Protein AF-A0AA47NN89-F1 (afdb_monomer_lite)

Secondary structure (DSSP, 8-state):
-------PPPPHHHHHT-SS-EEE----HHHHHHH--TTEEE---HHHHHHH-S------TTS-SHHHHHHHHHHSTGGG-S--PPPGGGT-TT----PPPS----S-S-------PPP-S--------S--S-------SSS----------S-GGG-EEEEEEEE--SSSPPEEEEEEEEEGGG--SEEEEEEEE-TTS-EEEEEEEEEEE------

InterPro domains:
  IPR000008 C2 domain [PF00168] (141-191)
  IPR000008 C2 domain [PS50004] (44-198)
  IPR000008 C2 domain [SM00239] (65-196)
  IPR001192 Phosphoinositide phospholipase C family [PTHR10336] (57-213)
  IPR001711 Phospholipase C, phosphatidylinositol-specific, Y domain [PF00387] (57-89)
  IPR001711 Phospholipase C, phosphatidylinositol-specific, Y domain [PS50008] (14-41)
  IPR001711 Phospholipase C, phosphatidylinositol-specific, Y domain [PS50008] (42-91)
  IPR001711 Phospholipase C, phosphatidylinositol-specific, Y domain [SM00149] (14-91)
  IPR017946 PLC-like phosphodiesterase, TIM beta/alpha-barrel domain superfamily [G3DSA:3.20.20.190] (1-106)
  IPR017946 PLC-like phosphodiesterase, TIM beta/alpha-barrel domain superfamily [SSF51695] (4-101)
  IPR035892 C2 domain superfamily [G3DSA:2.60.40.150] (115-219)
  IPR035892 C2 domain superfamily [SSF49562] (140-216)

pLDDT: mean 70.59, std 22.18, range [23.47, 92.56]

Sequence (219 aa):
MFQQKSKIKLAKELSDMVVYCKSVHFGGFEHAKDTQAFYEMSSLKESKAFNLAETAVALNFQTPCKEMDLNQGRFLPNGACGYALKPEFQRDLASQMNPPAPSARGPGSEEDAPHHAQQLPKVNKEKHNLYSGPLVRMEASTPMWNESFQFVVHVPELTMLRFLVEDYDTTSQNDLIGQYCLPLTSMQNGYRHVPLLTKRGDVISSAGLFVHLMLLDAQ

Radius of gyration: 21.98 Å; chains: 1; bounding box: 60×61×53 Å

Foldseek 3Di:
DPDDDDDDDDDPVRVVPQDQEAEDDDPDDVCCVPPNDRSYDYDDDPVRCCVVPLDDDDDDLVDLDPSNQQQQQAQPPPPSPSDDDAPPLVVDPPRPDDDDDPPDDDPDDDDPDPPDDDDDDDDDDDDDDRPDPPADEDEDDDDDPPDDDDDDGDCQRPHKYKYWYWQDDPPDDTHTPFMHMHRSVPDDAAWDWAFTADSSRHTDPPDTDTDGDDDDDDD

Organism: Merluccius polli (NCBI:txid89951)

Structure (mmCIF, N/CA/C/O backbone):
data_AF-A0AA47NN89-F1
#
_entry.id   AF-A0AA47NN89-F1
#
loop_
_atom_site.group_PDB
_atom_site.id
_atom_site.type_symbol
_atom_site.label_atom_id
_atom_site.label_alt_id
_atom_site.label_comp_id
_atom_site.label_asym_id
_atom_site.label_entity_id
_atom_site.label_seq_id
_atom_site.pdbx_PDB_ins_code
_atom_site.Cartn_x
_atom_site.Cartn_y
_atom_site.Cartn_z
_atom_site.occupancy
_atom_site.B_iso_or_equiv
_atom_site.auth_seq_id
_atom_site.auth_comp_id
_atom_site.auth_asym_id
_atom_site.auth_atom_id
_atom_site.pdbx_PDB_model_num
ATOM 1 N N . MET A 1 1 ? -6.559 40.111 16.798 1.00 37.25 1 MET A N 1
ATOM 2 C CA . MET A 1 1 ? -7.703 39.429 17.444 1.00 37.25 1 MET A CA 1
ATOM 3 C C . MET A 1 1 ? -7.800 38.019 16.887 1.00 37.25 1 MET A C 1
ATOM 5 O O . MET A 1 1 ? -8.139 37.866 15.722 1.00 37.25 1 MET A O 1
ATOM 9 N N . PHE A 1 2 ? -7.459 36.998 17.674 1.00 43.69 2 PHE A N 1
ATOM 10 C CA . PHE A 1 2 ? -7.738 35.610 17.299 1.00 43.69 2 PHE A CA 1
ATOM 11 C C . PHE A 1 2 ? -9.219 35.343 17.570 1.00 43.69 2 PHE A C 1
ATOM 13 O O . PHE A 1 2 ? -9.648 35.389 18.720 1.00 43.69 2 PHE A O 1
ATOM 20 N N . GLN A 1 3 ? -10.013 35.128 16.520 1.00 45.72 3 GLN A N 1
ATOM 21 C CA . GLN A 1 3 ? -11.405 34.723 16.693 1.00 45.72 3 GLN A CA 1
ATOM 22 C C . GLN A 1 3 ? -11.444 33.307 17.274 1.00 45.72 3 GLN A C 1
ATOM 24 O O . GLN A 1 3 ? -10.898 32.362 16.702 1.00 45.72 3 GLN A O 1
ATOM 29 N N . GLN A 1 4 ? -12.077 33.169 18.433 1.00 50.50 4 GLN A N 1
ATOM 30 C CA . GLN A 1 4 ? -12.307 31.887 19.081 1.00 50.50 4 GLN A CA 1
ATOM 31 C C . GLN A 1 4 ? -13.357 31.127 18.254 1.00 50.50 4 GLN A C 1
ATOM 33 O O . GLN A 1 4 ? -14.503 31.563 18.161 1.00 50.50 4 GLN A O 1
ATOM 38 N N . LYS A 1 5 ? -12.970 30.020 17.601 1.00 54.78 5 LYS A N 1
ATOM 39 C CA . LYS A 1 5 ? -13.917 29.174 16.853 1.00 54.78 5 LYS A CA 1
ATOM 40 C C . LYS A 1 5 ? -15.001 28.670 17.809 1.00 54.78 5 LYS A C 1
ATOM 42 O O . LYS A 1 5 ? -14.691 28.018 18.806 1.00 54.78 5 LYS A O 1
ATOM 47 N N . SER A 1 6 ? -16.262 28.961 17.507 1.00 62.41 6 SER A N 1
ATOM 48 C CA . SER A 1 6 ? -17.403 28.442 18.258 1.00 62.41 6 SER A CA 1
ATOM 49 C C . SER A 1 6 ? -17.475 26.916 18.122 1.00 62.41 6 SER A C 1
ATOM 51 O O . SER A 1 6 ? -17.266 26.356 17.045 1.00 62.41 6 SER A O 1
ATOM 53 N N . LYS A 1 7 ? -17.754 26.218 19.231 1.00 61.44 7 LYS A N 1
ATOM 54 C CA . LYS A 1 7 ? -18.043 24.778 19.194 1.00 61.44 7 LYS A CA 1
ATOM 55 C C . LYS A 1 7 ? -19.374 24.578 18.474 1.00 61.44 7 LYS A C 1
ATOM 57 O O . LYS A 1 7 ? -20.422 24.940 19.006 1.00 61.44 7 LYS A O 1
ATOM 62 N N . ILE A 1 8 ? -19.323 24.005 17.276 1.00 77.00 8 ILE A N 1
ATOM 63 C CA . ILE A 1 8 ? -20.511 23.560 16.547 1.00 77.00 8 ILE A CA 1
ATOM 64 C C . ILE A 1 8 ? -21.168 22.457 17.385 1.00 77.00 8 ILE A C 1
ATOM 66 O O . ILE A 1 8 ? -20.515 21.477 17.746 1.00 77.00 8 ILE A O 1
ATOM 70 N N . LYS A 1 9 ? -22.441 22.635 17.746 1.00 80.31 9 LYS A N 1
ATOM 71 C CA . LYS A 1 9 ? -23.237 21.589 18.399 1.00 80.31 9 LYS A CA 1
ATOM 72 C C . LYS A 1 9 ? -23.775 20.656 17.315 1.00 80.31 9 LYS A C 1
ATOM 74 O O . LYS A 1 9 ? -24.315 21.134 16.322 1.00 80.31 9 LYS A O 1
ATOM 79 N N . LEU A 1 10 ? -23.590 19.349 17.491 1.00 82.50 10 LEU A N 1
ATOM 80 C CA . LEU A 1 10 ? -24.040 18.342 16.531 1.00 82.50 10 LEU A CA 1
ATOM 81 C C . LEU A 1 10 ? -25.567 18.197 16.599 1.00 82.50 10 LEU A C 1
ATOM 83 O O . LEU A 1 10 ? -26.124 18.085 17.691 1.00 82.50 10 LEU A O 1
ATOM 87 N N . ALA A 1 11 ? -26.226 18.201 15.440 1.00 87.81 11 ALA A N 1
ATOM 88 C CA . ALA A 1 11 ? -27.654 17.914 15.335 1.00 87.81 11 ALA A CA 1
ATOM 89 C C . ALA A 1 11 ? -27.935 16.451 15.717 1.00 87.81 11 ALA A C 1
ATOM 91 O O . ALA A 1 11 ? -27.115 15.568 15.447 1.00 87.81 11 ALA A O 1
ATOM 92 N N . LYS A 1 12 ? -29.082 16.187 16.349 1.00 86.75 12 LYS A N 1
ATOM 93 C CA . LYS A 1 12 ? -29.421 14.849 16.856 1.00 86.75 12 LYS A CA 1
ATOM 94 C C . LYS A 1 12 ? -29.510 13.832 15.716 1.00 86.75 12 LYS A C 1
ATOM 96 O O . LYS A 1 12 ? -28.964 12.743 15.832 1.00 86.75 12 LYS A O 1
ATOM 101 N N . GLU A 1 13 ? -30.057 14.248 14.584 1.00 88.69 13 GLU A N 1
ATOM 102 C CA . GLU A 1 13 ? -30.201 13.455 13.365 1.00 88.69 13 GLU A CA 1
ATOM 103 C C . GLU A 1 13 ? -28.842 12.999 12.817 1.00 88.69 13 GLU A C 1
ATOM 105 O O . GLU A 1 13 ? -28.687 11.854 12.408 1.00 88.69 13 GLU A O 1
ATOM 110 N N . LEU A 1 14 ? -27.823 13.867 12.860 1.00 88.38 14 LEU A N 1
ATOM 111 C CA . LEU A 1 14 ? -26.460 13.507 12.449 1.00 88.38 14 LEU A CA 1
ATOM 112 C C . LEU A 1 14 ? -25.779 12.586 13.464 1.00 88.38 14 LEU A C 1
ATOM 114 O O . LEU A 1 14 ? -24.990 11.727 13.081 1.00 88.38 14 LEU A O 1
ATOM 118 N N . SER A 1 15 ? -26.075 12.761 14.754 1.00 89.12 15 SER A N 1
ATOM 119 C CA . SER A 1 15 ? -25.563 11.880 15.804 1.00 89.12 15 SER A CA 1
ATOM 120 C C . SER A 1 15 ? -26.132 10.468 15.690 1.00 89.12 15 SER A C 1
ATOM 122 O O . SER A 1 15 ? -25.409 9.514 15.958 1.00 89.12 15 SER A O 1
ATOM 124 N N . ASP A 1 16 ? -27.399 10.337 15.301 1.00 90.44 16 ASP A N 1
ATOM 125 C CA . ASP A 1 16 ? -28.092 9.048 15.218 1.00 90.44 16 ASP A CA 1
ATOM 126 C C . ASP A 1 16 ? -27.617 8.194 14.031 1.00 90.44 16 ASP A C 1
ATOM 128 O O . ASP A 1 16 ? -27.768 6.976 14.048 1.00 90.44 16 ASP A O 1
ATOM 132 N N . MET A 1 17 ? -26.961 8.806 13.038 1.00 89.88 17 MET A N 1
ATOM 133 C CA . MET A 1 17 ? -26.327 8.100 11.917 1.00 89.88 17 MET A CA 1
ATOM 134 C C . MET A 1 17 ? -25.005 7.407 12.286 1.00 89.88 17 MET A C 1
ATOM 136 O O . MET A 1 17 ? -24.518 6.562 11.531 1.00 89.88 17 MET A O 1
ATOM 140 N N . VAL A 1 18 ? -24.378 7.768 13.410 1.00 89.31 18 VAL A N 1
ATOM 141 C CA . VAL A 1 18 ? -23.064 7.238 13.798 1.00 89.31 18 VAL A CA 1
ATOM 142 C C . VAL A 1 18 ? -23.236 5.978 14.642 1.00 89.31 18 VAL A C 1
ATOM 144 O O . VAL A 1 18 ? -23.617 6.054 15.805 1.00 89.31 18 VAL A O 1
ATOM 147 N N . VAL A 1 19 ? -22.897 4.822 14.064 1.00 88.56 19 VAL A N 1
ATOM 148 C CA . VAL A 1 19 ? -23.021 3.514 14.736 1.00 88.56 19 VAL A CA 1
ATOM 149 C C . VAL A 1 19 ? -21.662 2.980 15.203 1.00 88.56 19 VAL A C 1
ATOM 151 O O . VAL A 1 19 ? -21.454 2.807 16.398 1.00 88.56 19 VAL A O 1
ATOM 154 N N . TYR A 1 20 ? -20.716 2.760 14.282 1.00 88.50 20 TYR A N 1
ATOM 155 C CA . TYR A 1 20 ? -19.439 2.079 14.574 1.00 88.50 20 TYR A CA 1
ATOM 156 C C . TYR A 1 20 ? -18.215 2.998 14.684 1.00 88.50 20 TYR A C 1
ATOM 158 O O . TYR A 1 20 ? -17.139 2.541 15.055 1.00 88.50 20 TYR A O 1
ATOM 166 N N . CYS A 1 21 ? -18.364 4.280 14.346 1.00 89.62 21 CYS A N 1
ATOM 167 C CA . CYS A 1 21 ? -17.256 5.235 14.257 1.00 89.62 21 CYS A CA 1
ATOM 168 C C . CYS A 1 21 ? -17.498 6.444 15.168 1.00 89.62 21 CYS A C 1
ATOM 170 O O . CYS A 1 21 ? -17.389 7.596 14.740 1.00 89.62 21 CYS A O 1
ATOM 172 N N . LYS A 1 22 ? -17.884 6.203 16.426 1.00 91.69 22 LYS A N 1
ATOM 173 C CA . LYS A 1 22 ? -18.117 7.278 17.393 1.00 91.69 22 LYS A CA 1
ATOM 174 C C . LYS A 1 22 ? -16.785 7.936 17.746 1.00 91.69 22 LYS A C 1
ATOM 176 O O . LYS A 1 22 ? -15.923 7.328 18.372 1.00 91.69 22 LYS A O 1
ATOM 181 N N . SER A 1 23 ? -16.616 9.195 17.351 1.00 90.50 23 SER A N 1
ATOM 182 C CA . SER A 1 23 ? -15.394 9.946 17.642 1.00 90.50 23 SER A CA 1
ATOM 183 C C . SER A 1 23 ? -15.276 10.241 19.140 1.00 90.50 23 SER A C 1
ATOM 185 O O . SER A 1 23 ? -16.148 10.897 19.713 1.00 90.50 23 SER A O 1
ATOM 187 N N . VAL A 1 24 ? -14.167 9.832 19.756 1.00 91.75 24 VAL A N 1
ATOM 188 C CA . VAL A 1 24 ? -13.836 10.101 21.166 1.00 91.75 24 VAL A CA 1
ATOM 189 C C . VAL A 1 24 ? -12.434 10.694 21.308 1.00 91.75 24 VAL A C 1
ATOM 191 O O . VAL A 1 24 ? -11.614 10.652 20.389 1.00 91.75 24 VAL A O 1
ATOM 194 N N . HIS A 1 25 ? -12.154 11.296 22.464 1.00 90.25 25 HIS A N 1
ATOM 195 C CA . HIS A 1 25 ? -10.808 11.758 22.788 1.00 90.25 25 HIS A CA 1
ATOM 196 C C . HIS A 1 25 ? -9.942 10.595 23.276 1.00 90.25 25 HIS A C 1
ATOM 198 O O . HIS A 1 25 ? -10.343 9.847 24.160 1.00 90.25 25 HIS A O 1
ATOM 204 N N . PHE A 1 26 ? -8.716 10.504 22.758 1.00 90.31 26 PHE A N 1
ATOM 205 C CA . PHE A 1 26 ? -7.753 9.509 23.221 1.00 90.31 26 PHE A CA 1
ATOM 206 C C . PHE A 1 26 ? -7.217 9.853 24.617 1.00 90.31 26 PHE A C 1
ATOM 208 O O . PHE A 1 26 ? -6.391 10.766 24.750 1.00 90.31 26 PHE A O 1
ATOM 215 N N . GLY A 1 27 ? -7.670 9.105 25.628 1.00 84.56 27 GLY A N 1
ATOM 216 C CA . GLY A 1 27 ? -7.241 9.225 27.027 1.00 84.56 27 GLY A CA 1
ATOM 217 C C . GLY A 1 27 ? -5.945 8.481 27.379 1.00 84.56 27 GLY A C 1
ATOM 218 O O . GLY A 1 27 ? -5.407 8.701 28.457 1.00 84.56 27 GLY A O 1
ATOM 219 N N . GLY A 1 28 ? -5.423 7.641 26.478 1.00 87.44 28 GLY A N 1
ATOM 220 C CA . GLY A 1 28 ? -4.246 6.793 26.709 1.00 87.44 28 GLY A CA 1
ATOM 221 C C . GLY A 1 28 ? -4.552 5.314 26.473 1.00 87.44 28 GLY A C 1
ATOM 222 O O . GLY A 1 28 ? -5.718 4.934 26.401 1.00 87.44 28 GLY A O 1
ATOM 223 N N . PHE A 1 29 ? -3.513 4.484 26.339 1.00 87.00 29 PHE A N 1
ATOM 224 C CA . PHE A 1 29 ? -3.681 3.055 26.045 1.00 87.00 29 PHE A CA 1
ATOM 225 C C . PHE A 1 29 ? -4.353 2.287 27.189 1.00 87.00 29 PHE A C 1
ATOM 227 O O . PHE A 1 29 ? -5.271 1.526 26.916 1.00 87.00 29 PHE A O 1
ATOM 234 N N . GLU A 1 30 ? -3.984 2.547 28.448 1.00 86.88 30 GLU A N 1
ATOM 235 C CA . GLU A 1 30 ? -4.631 1.921 29.616 1.00 86.88 30 GLU A CA 1
ATOM 236 C C . GLU A 1 30 ? -6.123 2.276 29.692 1.00 86.88 30 GLU A C 1
ATOM 238 O O . GLU A 1 30 ? -6.982 1.403 29.756 1.00 86.88 30 GLU A O 1
ATOM 243 N N . HIS A 1 31 ? -6.455 3.567 29.559 1.00 88.38 31 HIS A N 1
ATOM 244 C CA . HIS A 1 31 ? -7.852 4.009 29.533 1.00 88.38 31 HIS A CA 1
ATOM 245 C C . HIS A 1 31 ? -8.632 3.389 28.366 1.00 88.38 31 HIS A C 1
ATOM 247 O O . HIS A 1 31 ? -9.777 2.971 28.535 1.00 88.38 31 HIS A O 1
ATOM 253 N N . ALA A 1 32 ? -8.014 3.321 27.184 1.00 88.00 32 ALA A N 1
ATOM 254 C CA . ALA A 1 32 ? -8.637 2.726 26.012 1.00 88.00 32 ALA A CA 1
ATOM 255 C C . ALA A 1 32 ? -8.879 1.222 26.196 1.00 88.00 32 ALA A C 1
ATOM 257 O O . ALA A 1 32 ? -9.944 0.732 25.839 1.00 88.00 32 ALA A O 1
ATOM 258 N N . LYS A 1 33 ? -7.927 0.504 26.794 1.00 85.81 33 LYS A N 1
ATOM 259 C CA . LYS A 1 33 ? -8.029 -0.933 27.052 1.00 85.81 33 LYS A CA 1
ATOM 260 C C . LYS A 1 33 ? -9.192 -1.274 27.984 1.00 85.81 33 LYS A C 1
ATOM 262 O O . LYS A 1 33 ? -9.911 -2.231 27.716 1.00 85.81 33 LYS A O 1
ATOM 267 N N . ASP A 1 34 ? -9.382 -0.483 29.037 1.00 87.06 34 ASP A N 1
ATOM 268 C CA . ASP A 1 34 ? -10.374 -0.790 30.070 1.00 87.06 34 ASP A CA 1
ATOM 269 C C . ASP A 1 34 ? -11.765 -0.219 29.764 1.00 87.06 34 ASP A C 1
ATOM 271 O O . ASP A 1 34 ? -12.774 -0.777 30.191 1.00 87.06 34 ASP A O 1
ATOM 275 N N . THR A 1 35 ? -11.834 0.924 29.071 1.00 88.75 35 THR A N 1
ATOM 276 C CA . THR A 1 35 ? -13.070 1.726 28.980 1.00 88.75 35 THR A CA 1
ATOM 277 C C . THR A 1 35 ? -13.570 1.950 27.553 1.00 88.75 35 THR A C 1
ATOM 279 O O . THR A 1 35 ? -14.770 2.156 27.366 1.00 88.75 35 THR A O 1
ATOM 282 N N . GLN A 1 36 ? -12.697 1.947 26.540 1.00 89.81 36 GLN A N 1
ATOM 283 C CA . GLN A 1 36 ? -13.099 2.319 25.181 1.00 89.81 36 GLN A CA 1
ATOM 284 C C . GLN A 1 36 ? -13.834 1.165 24.496 1.00 89.81 36 GLN A C 1
ATOM 286 O O . GLN A 1 36 ? -13.325 0.051 24.376 1.00 89.81 36 GLN A O 1
ATOM 291 N N . ALA A 1 37 ? -15.042 1.443 24.008 1.00 91.88 37 ALA A N 1
ATOM 292 C CA . ALA A 1 37 ? -15.821 0.450 23.283 1.00 91.88 37 ALA A CA 1
ATOM 293 C C . ALA A 1 37 ? -15.286 0.248 21.854 1.00 91.88 37 ALA A C 1
ATOM 295 O O . ALA A 1 37 ? -14.715 1.153 21.248 1.00 91.88 37 ALA A O 1
ATOM 296 N N . PHE A 1 38 ? -15.543 -0.923 21.265 1.00 89.56 38 PHE A N 1
ATOM 297 C CA . PHE A 1 38 ? -15.077 -1.265 19.912 1.00 89.56 38 PHE A CA 1
ATOM 298 C C . PHE A 1 38 ? -15.611 -0.333 18.805 1.00 89.56 38 PHE A C 1
ATOM 300 O O . PHE A 1 38 ? -15.017 -0.259 17.734 1.00 89.56 38 PHE A O 1
ATOM 307 N N . TYR A 1 39 ? -16.730 0.361 19.046 1.00 91.44 39 TYR A N 1
ATOM 308 C CA . TYR A 1 39 ? -17.337 1.330 18.124 1.00 91.44 39 TYR A CA 1
ATOM 309 C C . TYR A 1 39 ? -16.847 2.773 18.346 1.00 91.44 39 TYR A C 1
ATOM 311 O O . TYR A 1 39 ? -17.369 3.716 17.743 1.00 91.44 39 TYR A O 1
ATOM 319 N N . GLU A 1 40 ? -15.887 2.979 19.249 1.00 92.19 40 GLU A N 1
ATOM 320 C CA . GLU A 1 40 ? -15.298 4.283 19.534 1.00 92.19 40 GLU A CA 1
ATOM 321 C C . GLU A 1 40 ? -13.924 4.412 18.871 1.00 92.19 40 GLU A C 1
ATOM 323 O O . GLU A 1 40 ? -13.053 3.553 19.011 1.00 92.19 40 GLU A O 1
ATOM 328 N N . MET A 1 41 ? -13.713 5.516 18.153 1.00 89.81 41 MET A N 1
ATOM 329 C CA . MET A 1 41 ? -12.484 5.796 17.413 1.00 89.81 41 MET A CA 1
ATOM 330 C C . MET A 1 41 ? -11.868 7.119 17.859 1.00 89.81 41 MET A C 1
ATOM 332 O O . MET A 1 41 ? -12.558 8.121 18.042 1.00 89.81 41 MET A O 1
ATOM 336 N N . SER A 1 42 ? -10.542 7.135 17.980 1.00 89.88 42 SER A N 1
ATOM 337 C CA . SER A 1 42 ? -9.774 8.334 18.315 1.00 89.88 42 SER A CA 1
ATOM 338 C C . SER A 1 42 ? -8.978 8.828 17.113 1.00 89.88 42 SER A C 1
ATOM 340 O O . SER A 1 42 ? -8.236 8.068 16.498 1.00 89.88 42 SER A O 1
ATOM 342 N N . SER A 1 43 ? -9.077 10.124 16.817 1.00 87.31 43 SER A N 1
ATOM 343 C CA . SER A 1 43 ? -8.213 10.782 15.830 1.00 87.31 43 SER A CA 1
ATOM 344 C C . SER A 1 43 ? -6.984 11.380 16.512 1.00 87.31 43 SER A C 1
ATOM 346 O O . SER A 1 43 ? -7.102 12.140 17.477 1.00 87.31 43 SER A O 1
ATOM 348 N N . LEU A 1 44 ? -5.794 11.062 16.004 1.00 83.81 44 LEU A N 1
ATOM 349 C CA . LEU A 1 44 ? -4.518 11.561 16.513 1.00 83.81 44 LEU A CA 1
ATOM 350 C C . LEU A 1 44 ? -3.848 12.438 15.455 1.00 83.81 44 LEU A C 1
ATOM 352 O O . LEU A 1 44 ? -3.834 12.101 14.276 1.00 83.81 44 LEU A O 1
ATOM 356 N N . LYS A 1 45 ? -3.271 13.566 15.883 1.00 82.06 45 LYS A N 1
ATOM 357 C CA . LYS A 1 45 ? -2.377 14.349 15.018 1.00 82.06 45 LYS A CA 1
ATOM 358 C C . LYS A 1 45 ? -1.133 13.528 14.717 1.00 82.06 45 LYS A C 1
ATOM 360 O O . LYS A 1 45 ? -0.663 12.834 15.611 1.00 82.06 45 LYS A O 1
ATOM 365 N N . GLU A 1 46 ? -0.560 13.703 13.534 1.00 74.00 46 GLU A N 1
ATOM 366 C CA . GLU A 1 46 ? 0.638 12.989 13.087 1.00 74.00 46 GLU A CA 1
ATOM 367 C C . GLU A 1 46 ? 1.773 13.020 14.115 1.00 74.00 46 GLU A C 1
ATOM 369 O O . GLU A 1 46 ? 2.265 11.971 14.496 1.00 74.00 46 GLU A O 1
ATOM 374 N N . SER A 1 47 ? 2.104 14.186 14.680 1.00 73.81 47 SER A N 1
ATOM 375 C CA . SER A 1 47 ? 3.148 14.285 15.710 1.00 73.81 47 SER A CA 1
ATOM 376 C C . SER A 1 47 ? 2.849 13.449 16.956 1.00 73.81 47 SER A C 1
ATOM 378 O O . SER A 1 47 ? 3.743 12.835 17.530 1.00 73.81 47 SER A O 1
ATOM 380 N N . LYS A 1 48 ? 1.587 13.401 17.393 1.00 77.06 48 LYS A N 1
ATOM 381 C CA . LYS A 1 48 ? 1.169 12.578 18.534 1.00 77.06 48 LYS A CA 1
ATOM 382 C C . LYS A 1 48 ? 1.128 11.102 18.149 1.00 77.06 48 LYS A C 1
ATOM 384 O O . LYS A 1 48 ? 1.535 10.273 18.949 1.00 77.06 48 LYS A O 1
ATOM 389 N N . ALA A 1 49 ? 0.649 10.791 16.950 1.00 74.44 49 ALA A N 1
ATOM 390 C CA . ALA A 1 49 ? 0.608 9.442 16.425 1.00 74.44 49 ALA A CA 1
ATOM 391 C C . ALA A 1 49 ? 2.028 8.887 16.316 1.00 74.44 49 ALA A C 1
ATOM 393 O O . ALA A 1 49 ? 2.286 7.912 16.985 1.00 74.44 49 ALA A O 1
ATOM 394 N N . PHE A 1 50 ? 2.968 9.577 15.671 1.00 68.50 50 PHE A N 1
ATOM 395 C CA . PHE A 1 50 ? 4.375 9.179 15.549 1.00 68.50 50 PHE A CA 1
ATOM 396 C C . PHE A 1 50 ? 5.045 8.841 16.890 1.00 68.50 50 PHE A C 1
ATOM 398 O O . PHE A 1 50 ? 5.804 7.885 16.985 1.00 68.50 50 PHE A O 1
ATOM 405 N N . ASN A 1 51 ? 4.727 9.597 17.946 1.00 68.69 51 ASN A N 1
ATOM 406 C CA . ASN A 1 51 ? 5.236 9.333 19.296 1.00 68.69 51 ASN A CA 1
ATOM 407 C C . ASN A 1 51 ? 4.578 8.120 19.984 1.00 68.69 51 ASN A C 1
ATOM 409 O O . ASN A 1 51 ? 5.164 7.556 20.901 1.00 68.69 51 ASN A O 1
ATOM 413 N N . LEU A 1 52 ? 3.351 7.757 19.603 1.00 67.25 52 LEU A N 1
ATOM 414 C CA . LEU A 1 52 ? 2.562 6.680 20.223 1.00 67.25 52 LEU A CA 1
ATOM 415 C C . LEU A 1 52 ? 2.561 5.381 19.411 1.00 67.25 52 LEU A C 1
ATOM 417 O O . LEU A 1 52 ? 2.379 4.300 19.957 1.00 67.25 52 LEU A O 1
ATOM 421 N N . ALA A 1 53 ? 2.683 5.511 18.101 1.00 59.03 53 ALA A N 1
ATOM 422 C CA . ALA A 1 53 ? 2.597 4.483 17.094 1.00 59.03 53 ALA A CA 1
ATOM 423 C C . ALA A 1 53 ? 3.344 5.004 15.865 1.00 59.03 53 ALA A C 1
ATOM 425 O O . ALA A 1 53 ? 2.936 5.966 15.219 1.00 59.03 53 ALA A O 1
ATOM 426 N N . GLU A 1 54 ? 4.402 4.320 15.466 1.00 54.97 54 GLU A N 1
ATOM 427 C CA . GLU A 1 54 ? 5.183 4.652 14.270 1.00 54.97 54 GLU A CA 1
ATOM 428 C C . GLU A 1 54 ? 4.370 4.434 12.951 1.00 54.97 54 GLU A C 1
ATOM 430 O O . GLU A 1 54 ? 4.902 4.477 11.850 1.00 54.97 54 GLU A O 1
ATOM 435 N N . THR A 1 55 ? 3.045 4.213 13.035 1.00 51.94 55 THR A N 1
ATOM 436 C CA . THR A 1 55 ? 2.116 3.849 11.943 1.00 51.94 55 THR A CA 1
ATOM 437 C C . THR A 1 55 ? 0.929 4.819 11.783 1.00 51.94 55 THR A C 1
ATOM 439 O O . THR A 1 55 ? -0.231 4.408 11.715 1.00 51.94 55 THR A O 1
ATOM 442 N N . ALA A 1 56 ? 1.163 6.130 11.706 1.00 46.88 56 ALA A N 1
ATOM 443 C CA . ALA A 1 56 ? 0.088 7.064 11.353 1.00 46.88 56 ALA A CA 1
ATOM 444 C C . ALA A 1 56 ? -0.176 7.038 9.835 1.00 46.88 56 ALA A C 1
ATOM 446 O O . ALA A 1 56 ? 0.739 7.287 9.058 1.00 46.88 56 ALA A O 1
ATOM 447 N N . VAL A 1 57 ? -1.414 6.758 9.402 1.00 58.91 57 VAL A N 1
ATOM 448 C CA . VAL A 1 57 ? -1.759 6.666 7.967 1.00 58.91 57 VAL A CA 1
ATOM 449 C C . VAL A 1 57 ? -3.013 7.481 7.652 1.00 58.91 57 VAL A C 1
ATOM 451 O O . VAL A 1 57 ? -4.075 6.953 7.333 1.00 58.91 57 VAL A O 1
ATOM 454 N N . ALA A 1 58 ? -2.896 8.799 7.768 1.00 58.72 58 ALA A N 1
ATOM 455 C CA . ALA A 1 58 ? -3.763 9.716 7.042 1.00 58.72 58 ALA A CA 1
ATOM 456 C C . ALA A 1 58 ? -2.880 10.405 6.004 1.00 58.72 58 ALA A C 1
ATOM 458 O O . ALA A 1 58 ? -1.991 11.172 6.362 1.00 58.72 58 ALA A O 1
ATOM 459 N N . LEU A 1 59 ? -3.091 10.074 4.733 1.00 66.62 59 LEU A N 1
ATOM 460 C CA . LEU A 1 59 ? -2.303 10.607 3.629 1.00 66.62 59 LEU A CA 1
ATOM 461 C C . LEU A 1 59 ? -3.157 11.532 2.772 1.00 66.62 59 LEU A C 1
ATOM 463 O O . LEU A 1 59 ? -4.354 11.312 2.578 1.00 66.62 59 LEU A O 1
ATOM 467 N N . ASN A 1 60 ? -2.513 12.547 2.209 1.00 78.19 60 ASN A N 1
ATOM 468 C CA . ASN A 1 60 ? -3.128 13.389 1.197 1.00 78.19 60 ASN A CA 1
ATOM 469 C C . ASN A 1 60 ? -3.070 12.659 -0.150 1.00 78.19 60 ASN A C 1
ATOM 471 O O . ASN A 1 60 ? -2.056 12.715 -0.837 1.00 78.19 60 ASN A O 1
ATOM 475 N N . PHE A 1 61 ? -4.167 12.004 -0.546 1.00 77.81 61 PHE A N 1
ATOM 476 C CA . PHE A 1 61 ? -4.287 11.254 -1.814 1.00 77.81 61 PHE A CA 1
ATOM 477 C C . PHE A 1 61 ? -3.994 12.079 -3.078 1.00 77.81 61 PHE A C 1
ATOM 479 O O . PHE A 1 61 ? -3.748 11.520 -4.140 1.00 77.81 61 PHE A O 1
ATOM 486 N N . GLN A 1 62 ? -4.018 13.407 -2.971 1.00 80.12 62 GLN A N 1
ATOM 487 C CA . GLN A 1 62 ? -3.770 14.333 -4.077 1.00 80.12 62 GLN A CA 1
ATOM 488 C C . GLN A 1 62 ? -2.279 14.585 -4.329 1.00 80.12 62 GLN A C 1
ATOM 490 O O . GLN A 1 62 ? -1.940 15.174 -5.354 1.00 80.12 62 GLN A O 1
ATOM 495 N N . THR A 1 63 ? -1.404 14.190 -3.400 1.00 79.69 63 THR A N 1
ATOM 496 C CA . THR A 1 63 ? 0.027 14.492 -3.450 1.00 79.69 63 THR A CA 1
ATOM 497 C C . THR A 1 63 ? 0.808 13.259 -3.904 1.00 79.69 63 THR A C 1
ATOM 499 O O . THR A 1 63 ? 0.870 12.281 -3.160 1.00 79.69 63 THR A O 1
ATOM 502 N N . PRO A 1 64 ? 1.442 13.295 -5.091 1.00 78.94 64 PRO A N 1
ATOM 503 C CA . PRO A 1 64 ? 2.444 12.308 -5.476 1.00 78.94 64 PRO A CA 1
ATOM 504 C C . PRO A 1 64 ? 3.618 12.333 -4.494 1.00 78.94 64 PRO A C 1
ATOM 506 O O . PRO A 1 64 ? 4.342 13.326 -4.418 1.00 78.94 64 PRO A O 1
ATOM 509 N N . CYS A 1 65 ? 3.801 11.263 -3.728 1.00 79.50 65 CYS A N 1
ATOM 510 C CA . CYS A 1 65 ? 4.923 11.108 -2.807 1.00 79.50 65 CYS A CA 1
ATOM 511 C C . CYS A 1 65 ? 5.205 9.626 -2.539 1.00 79.50 65 CYS A C 1
ATOM 513 O O . CYS A 1 65 ? 4.376 8.759 -2.819 1.00 79.50 65 CYS A O 1
ATOM 515 N N . LYS A 1 66 ? 6.367 9.336 -1.947 1.00 79.75 66 LYS A N 1
ATOM 516 C CA . LYS A 1 66 ? 6.779 7.974 -1.572 1.00 79.75 66 LYS A CA 1
ATOM 517 C C . LYS A 1 66 ? 5.725 7.276 -0.708 1.00 79.75 66 LYS A C 1
ATOM 519 O O . LYS A 1 66 ? 5.470 6.089 -0.879 1.00 79.75 66 LYS A O 1
ATOM 524 N N . GLU A 1 67 ? 5.115 7.999 0.223 1.00 82.50 67 GLU A N 1
ATOM 525 C CA . GLU A 1 67 ? 4.090 7.469 1.122 1.00 82.50 67 GLU A CA 1
ATOM 526 C C . GLU A 1 67 ? 2.835 7.070 0.344 1.00 82.50 67 GLU A C 1
ATOM 528 O O . GLU A 1 67 ? 2.212 6.057 0.663 1.00 82.50 67 GLU A O 1
ATOM 533 N N . MET A 1 68 ? 2.488 7.827 -0.702 1.00 84.56 68 MET A N 1
ATOM 534 C CA . MET A 1 68 ? 1.388 7.484 -1.596 1.00 84.56 68 MET A CA 1
ATOM 535 C C . MET A 1 68 ? 1.705 6.241 -2.423 1.00 84.56 68 MET A C 1
ATOM 537 O O . MET A 1 68 ? 0.847 5.369 -2.526 1.00 84.56 68 MET A O 1
ATOM 541 N N . ASP A 1 69 ? 2.933 6.110 -2.932 1.00 84.62 69 ASP A N 1
ATOM 542 C CA . ASP A 1 69 ? 3.373 4.913 -3.659 1.00 84.62 69 ASP A CA 1
ATOM 543 C C . ASP A 1 69 ? 3.270 3.656 -2.778 1.00 84.62 69 ASP A C 1
ATOM 545 O O . ASP A 1 69 ? 2.730 2.631 -3.196 1.00 84.62 69 ASP A O 1
ATOM 549 N N . LEU A 1 70 ? 3.746 3.747 -1.528 1.00 84.69 70 LEU A N 1
ATOM 550 C CA . LEU A 1 70 ? 3.644 2.670 -0.539 1.00 84.69 70 LEU A CA 1
ATOM 551 C C . LEU A 1 70 ? 2.183 2.340 -0.221 1.00 84.69 70 LEU A C 1
ATOM 553 O O . LEU A 1 70 ? 1.819 1.170 -0.122 1.00 84.69 70 LEU A O 1
ATOM 557 N N . ASN A 1 71 ? 1.340 3.362 -0.064 1.00 87.56 71 ASN A N 1
ATOM 558 C CA . ASN A 1 71 ? -0.080 3.191 0.216 1.00 87.56 71 ASN A CA 1
ATOM 559 C C . ASN A 1 71 ? -0.810 2.516 -0.949 1.00 87.56 71 ASN A C 1
ATOM 561 O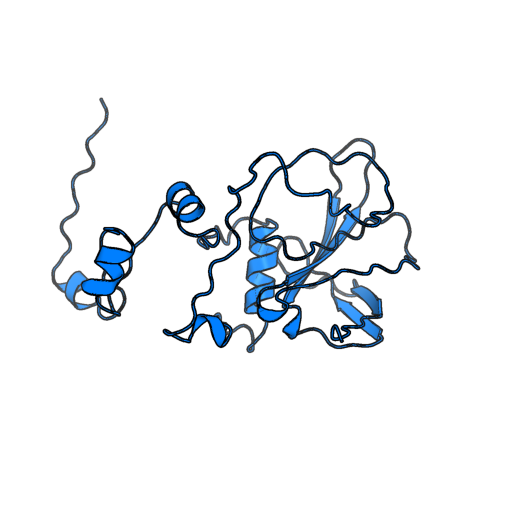 O . ASN A 1 71 ? -1.533 1.547 -0.729 1.00 87.56 71 ASN A O 1
ATOM 565 N N . GLN A 1 72 ? -0.584 2.977 -2.180 1.00 87.69 72 GLN A N 1
ATOM 566 C CA . GLN A 1 72 ? -1.121 2.347 -3.383 1.00 87.69 72 GLN A CA 1
ATOM 567 C C . GLN A 1 72 ? -0.681 0.884 -3.449 1.00 87.69 72 GLN A C 1
ATOM 569 O O . GLN A 1 72 ? -1.537 0.005 -3.483 1.00 87.69 72 GLN A O 1
ATOM 574 N N . GLY A 1 73 ? 0.627 0.620 -3.339 1.00 87.19 73 GLY A N 1
ATOM 575 C CA . GLY A 1 73 ? 1.189 -0.730 -3.343 1.00 87.19 73 GLY A CA 1
ATOM 576 C C . GLY A 1 73 ? 0.592 -1.642 -2.272 1.00 87.19 73 GLY A C 1
ATOM 577 O O . GLY A 1 73 ? 0.275 -2.799 -2.541 1.00 87.19 73 GLY A O 1
ATOM 578 N N . ARG A 1 74 ? 0.376 -1.123 -1.057 1.00 86.56 74 ARG A N 1
ATOM 579 C CA . ARG A 1 74 ? -0.163 -1.889 0.078 1.00 86.56 74 ARG A CA 1
ATOM 580 C C . ARG A 1 74 ? -1.585 -2.375 -0.175 1.00 86.56 74 ARG A C 1
ATOM 582 O O . ARG A 1 74 ? -1.948 -3.451 0.297 1.00 86.56 74 ARG A O 1
ATOM 589 N N . PHE A 1 75 ? -2.378 -1.581 -0.887 1.00 90.25 75 PHE A N 1
ATOM 590 C CA . PHE A 1 75 ? -3.767 -1.893 -1.206 1.00 90.25 75 PHE A CA 1
ATOM 591 C C . PHE A 1 75 ? -3.948 -2.496 -2.602 1.00 90.25 75 PHE A C 1
ATOM 593 O O . PHE A 1 75 ? -5.087 -2.743 -2.973 1.00 90.25 75 PHE A O 1
ATOM 600 N N . LEU A 1 76 ? -2.877 -2.780 -3.358 1.00 88.06 76 LEU A N 1
ATOM 601 C CA . LEU A 1 76 ? -2.974 -3.536 -4.615 1.00 88.06 76 LEU A CA 1
ATOM 602 C C . LEU A 1 76 ? -3.477 -4.978 -4.408 1.00 88.06 76 LEU A C 1
ATOM 604 O O . LEU A 1 76 ? -4.353 -5.409 -5.166 1.00 88.06 76 LEU A O 1
ATOM 608 N N . PRO A 1 77 ? -2.969 -5.750 -3.421 1.00 87.69 77 PRO A N 1
ATOM 609 C CA . PRO A 1 77 ? -3.459 -7.102 -3.178 1.00 87.69 77 PRO A CA 1
ATOM 610 C C . PRO A 1 77 ? -4.933 -7.109 -2.771 1.00 87.69 77 PRO A C 1
ATOM 612 O O . PRO A 1 77 ? -5.509 -6.082 -2.420 1.00 87.69 77 PRO A O 1
ATOM 615 N N . ASN A 1 78 ? -5.548 -8.294 -2.788 1.00 90.81 78 ASN A N 1
ATOM 616 C CA . ASN A 1 78 ? -6.976 -8.452 -2.492 1.00 90.81 78 ASN A CA 1
ATOM 617 C C . ASN A 1 78 ? -7.880 -7.656 -3.462 1.00 90.81 78 ASN A C 1
ATOM 619 O O . ASN A 1 78 ? -8.896 -7.079 -3.073 1.00 90.81 78 ASN A O 1
ATOM 623 N N . GLY A 1 79 ? -7.478 -7.594 -4.737 1.00 89.44 79 GLY A N 1
ATOM 624 C CA . GLY A 1 79 ? -8.277 -7.016 -5.820 1.00 89.44 79 GLY A CA 1
ATOM 625 C C . GLY A 1 79 ? -8.504 -5.508 -5.713 1.00 89.44 79 GLY A C 1
ATOM 626 O O . GLY A 1 79 ? -9.546 -5.035 -6.154 1.00 89.44 79 GLY A O 1
ATOM 627 N N . ALA A 1 80 ? -7.577 -4.763 -5.102 1.00 90.44 80 ALA A N 1
ATOM 628 C CA . ALA A 1 80 ? -7.691 -3.315 -4.922 1.00 90.44 80 ALA A CA 1
ATOM 629 C C . ALA A 1 80 ? -8.973 -2.847 -4.201 1.00 90.44 80 ALA A C 1
ATOM 631 O O . ALA A 1 80 ? -9.448 -1.733 -4.411 1.00 90.44 80 ALA A O 1
ATOM 632 N N . CYS A 1 81 ? -9.537 -3.677 -3.315 1.00 92.56 81 CYS A N 1
ATOM 633 C CA . CYS A 1 81 ? -10.803 -3.374 -2.636 1.00 92.56 81 CYS A CA 1
ATOM 634 C C . CYS A 1 81 ? -10.695 -2.331 -1.504 1.00 92.56 81 CYS A C 1
ATOM 636 O O . CYS A 1 81 ? -11.704 -1.987 -0.892 1.00 92.56 81 CYS A O 1
ATOM 638 N N . GLY A 1 82 ? -9.486 -1.851 -1.187 1.00 89.50 82 GLY A N 1
ATOM 639 C CA . GLY A 1 82 ? -9.238 -0.895 -0.100 1.00 89.50 82 GLY A CA 1
ATOM 640 C C . GLY A 1 82 ? -9.117 -1.519 1.297 1.00 89.50 82 GLY A C 1
ATOM 641 O O . GLY A 1 82 ? -8.877 -0.799 2.264 1.00 89.50 82 GLY A O 1
ATOM 642 N N . TYR A 1 83 ? -9.222 -2.847 1.415 1.00 88.50 83 TYR A N 1
ATOM 643 C CA . TYR A 1 83 ? -9.054 -3.578 2.673 1.00 88.50 83 TYR A CA 1
ATOM 644 C C . TYR A 1 83 ? -7.917 -4.598 2.575 1.00 88.50 83 TYR A C 1
ATOM 646 O O . TYR A 1 83 ? -7.938 -5.502 1.740 1.00 88.50 83 TYR A O 1
ATOM 654 N N . ALA A 1 84 ? -6.954 -4.480 3.490 1.00 87.56 84 ALA A N 1
ATOM 655 C CA . ALA A 1 84 ? -5.861 -5.429 3.672 1.00 87.56 84 ALA A CA 1
ATOM 656 C C . ALA A 1 84 ? -5.975 -6.081 5.057 1.00 87.56 84 ALA A C 1
ATOM 658 O O . ALA A 1 84 ? -6.033 -5.386 6.077 1.00 87.56 84 ALA A O 1
ATOM 659 N N . LEU A 1 85 ? -6.023 -7.415 5.098 1.00 88.94 85 LEU A N 1
ATOM 660 C CA . LEU A 1 85 ? -6.065 -8.158 6.354 1.00 88.94 85 LEU A CA 1
ATOM 661 C C . LEU A 1 85 ? -4.726 -8.005 7.086 1.00 88.94 85 LEU A C 1
ATOM 663 O O . LEU A 1 85 ? -3.663 -8.201 6.501 1.00 88.94 85 LEU A O 1
ATOM 667 N N . LYS A 1 86 ? -4.778 -7.664 8.375 1.00 86.25 86 LYS A N 1
ATOM 668 C CA . LYS A 1 86 ? -3.576 -7.604 9.215 1.00 86.25 86 LYS A CA 1
ATOM 669 C C . LYS A 1 86 ? -2.974 -9.008 9.411 1.00 86.25 86 LYS A C 1
ATOM 671 O O . LYS A 1 86 ? -3.746 -9.972 9.506 1.00 86.25 86 LYS A O 1
ATOM 676 N N . PRO A 1 87 ? -1.640 -9.130 9.556 1.00 85.31 87 PRO A N 1
ATOM 677 C CA . PRO A 1 87 ? -0.994 -10.386 9.930 1.00 85.31 87 PRO A CA 1
ATOM 678 C C . PRO A 1 87 ? -1.610 -10.997 11.190 1.00 85.31 87 PRO A C 1
ATOM 680 O O . PRO A 1 87 ? -2.140 -10.283 12.042 1.00 85.31 87 PRO A O 1
ATOM 683 N N . GLU A 1 88 ? -1.550 -12.321 11.310 1.00 86.56 88 GLU A N 1
ATOM 684 C CA . GLU A 1 88 ? -2.160 -13.063 12.421 1.00 86.56 88 GLU A CA 1
ATOM 685 C C . GLU A 1 88 ? -1.702 -12.558 13.791 1.00 86.56 88 GLU A C 1
ATOM 687 O O . GLU A 1 88 ? -2.534 -12.248 14.641 1.00 86.56 88 GLU A O 1
ATOM 692 N N . PHE A 1 89 ? -0.401 -12.319 13.948 1.00 82.69 89 PHE A N 1
ATOM 693 C CA . PHE A 1 89 ? 0.168 -11.781 15.180 1.00 82.69 89 PHE A CA 1
ATOM 694 C C . PHE A 1 89 ? -0.305 -10.358 15.528 1.00 82.69 89 PHE A C 1
ATOM 696 O O . PHE A 1 89 ? -0.094 -9.928 16.646 1.00 82.69 89 PHE A O 1
ATOM 703 N N . GLN A 1 90 ? -0.922 -9.595 14.615 1.00 79.81 90 GLN A N 1
ATOM 704 C CA . GLN A 1 90 ? -1.539 -8.290 14.931 1.00 79.81 90 GLN A CA 1
ATOM 705 C C . GLN A 1 90 ? -3.045 -8.393 15.208 1.00 79.81 90 GLN A C 1
ATOM 707 O O . GLN A 1 90 ? -3.694 -7.386 15.503 1.00 79.81 90 GLN A O 1
ATOM 712 N N . ARG A 1 91 ? -3.623 -9.582 15.025 1.00 85.50 91 ARG A N 1
ATOM 713 C CA . ARG A 1 91 ? -5.036 -9.878 15.285 1.00 85.50 91 ARG A CA 1
ATOM 714 C C . ARG A 1 91 ? -5.222 -10.633 16.599 1.00 85.50 91 ARG A C 1
ATOM 716 O O . ARG A 1 91 ? -6.320 -10.601 17.144 1.00 85.50 91 ARG A O 1
ATOM 723 N N . ASP A 1 92 ? -4.169 -11.276 17.097 1.00 86.06 92 ASP A N 1
ATOM 724 C CA . ASP A 1 92 ? -4.172 -11.975 18.377 1.00 86.06 92 ASP A CA 1
ATOM 725 C C . ASP A 1 92 ? -4.019 -11.008 19.566 1.00 86.06 92 ASP A C 1
ATOM 727 O O . ASP A 1 92 ? -3.045 -10.259 19.668 1.00 86.06 92 ASP A O 1
ATOM 731 N N . LEU A 1 93 ? -4.982 -11.068 20.489 1.00 78.75 93 LEU A N 1
ATOM 732 C CA . LEU A 1 93 ? -5.012 -10.296 21.734 1.00 78.75 93 LEU A CA 1
ATOM 733 C C . LEU A 1 93 ? -3.932 -10.737 22.732 1.00 78.75 93 LEU A C 1
ATOM 735 O O . LEU A 1 93 ? -3.562 -9.951 23.602 1.00 78.75 93 LEU A O 1
ATOM 739 N N . ALA A 1 94 ? -3.450 -11.978 22.629 1.00 77.69 94 ALA A N 1
ATOM 740 C CA . ALA A 1 94 ? -2.380 -12.498 23.473 1.00 77.69 94 ALA A CA 1
ATOM 741 C C . ALA A 1 94 ? -0.980 -12.122 22.959 1.00 77.69 94 ALA A C 1
ATOM 743 O O . ALA A 1 94 ? 0.002 -12.266 23.694 1.00 77.69 94 ALA A O 1
ATOM 744 N N . SER A 1 95 ? -0.873 -11.615 21.726 1.00 74.06 95 SER A N 1
ATOM 745 C CA . SER A 1 95 ? 0.407 -11.199 21.161 1.00 74.06 95 SER A CA 1
ATOM 746 C C . SER A 1 95 ? 0.981 -9.996 21.923 1.00 74.06 95 SER A C 1
ATOM 748 O O . SER A 1 95 ? 0.344 -8.958 22.092 1.00 74.06 95 SER A O 1
ATOM 750 N N . GLN A 1 96 ? 2.226 -10.120 22.382 1.00 62.31 96 GLN A N 1
ATOM 751 C CA . GLN A 1 96 ? 2.991 -9.021 22.980 1.00 62.31 96 GLN A CA 1
ATOM 752 C C . GLN A 1 96 ? 4.005 -8.489 21.966 1.00 62.31 96 GLN A C 1
ATOM 754 O O . GLN A 1 96 ? 5.210 -8.476 22.208 1.00 62.31 96 GLN A O 1
ATOM 759 N N . MET A 1 97 ? 3.533 -8.101 20.781 1.00 57.75 97 MET A N 1
ATOM 760 C CA . MET A 1 97 ? 4.407 -7.486 19.785 1.00 57.75 97 MET A CA 1
ATOM 761 C C . MET A 1 97 ? 4.677 -6.032 20.164 1.00 57.75 97 MET A C 1
ATOM 763 O O . MET A 1 97 ? 3.864 -5.146 19.906 1.00 57.75 97 MET A O 1
ATOM 767 N N . ASN A 1 98 ? 5.853 -5.790 20.739 1.00 56.97 98 ASN A N 1
ATOM 768 C CA . ASN A 1 98 ? 6.427 -4.456 20.828 1.00 56.97 98 ASN A CA 1
ATOM 769 C C . ASN A 1 98 ? 7.318 -4.239 19.597 1.00 56.97 98 ASN A C 1
ATOM 771 O O . ASN A 1 98 ? 8.326 -4.938 19.466 1.00 56.97 98 ASN A O 1
ATOM 775 N N . PRO A 1 99 ? 6.996 -3.303 18.685 1.00 51.44 99 PRO A N 1
ATOM 776 C CA . PRO A 1 99 ? 7.982 -2.870 17.706 1.00 51.44 99 PRO A CA 1
ATOM 777 C C . PRO A 1 99 ? 9.211 -2.339 18.466 1.00 51.44 99 PRO A C 1
ATOM 779 O O . PRO A 1 99 ? 9.040 -1.672 19.492 1.00 51.44 99 PRO A O 1
ATOM 782 N N . PRO A 1 100 ? 10.444 -2.661 18.035 1.00 40.28 100 PRO A N 1
ATOM 783 C CA . PRO A 1 100 ? 11.641 -2.252 18.757 1.00 40.28 100 PRO A CA 1
ATOM 784 C C . PRO A 1 100 ? 11.651 -0.729 18.925 1.00 40.28 100 PRO A C 1
ATOM 786 O O . PRO A 1 100 ? 11.561 0.020 17.955 1.00 40.28 100 PRO A O 1
ATOM 789 N N . ALA A 1 101 ? 11.723 -0.266 20.174 1.00 35.97 101 ALA A N 1
ATOM 790 C CA . ALA A 1 101 ? 11.723 1.156 20.484 1.00 35.97 101 ALA A CA 1
ATOM 791 C C . ALA A 1 101 ? 12.967 1.835 19.869 1.00 35.97 101 ALA A C 1
ATOM 793 O O . ALA A 1 101 ? 14.080 1.341 20.070 1.00 35.97 101 ALA A O 1
ATOM 794 N N . PRO A 1 102 ? 12.860 3.019 19.232 1.00 39.88 102 PRO A N 1
ATOM 795 C CA . PRO A 1 102 ? 14.025 3.742 18.702 1.00 39.88 102 PRO A CA 1
ATOM 796 C C . PRO A 1 102 ? 14.984 4.309 19.774 1.00 39.88 102 PRO A C 1
ATOM 798 O O . PRO A 1 102 ? 15.910 5.055 19.448 1.00 39.88 102 PRO A O 1
ATOM 801 N N . SER A 1 103 ? 14.759 4.016 21.059 1.00 35.53 103 SER A N 1
ATOM 802 C CA . SER A 1 103 ? 15.323 4.742 22.201 1.00 35.53 103 SER A CA 1
ATOM 803 C C . SER A 1 103 ? 15.676 3.813 23.373 1.00 35.53 103 SER A C 1
ATOM 805 O O . SER A 1 103 ? 15.239 4.014 24.503 1.00 35.53 103 SER A O 1
ATOM 807 N N . ALA A 1 104 ? 16.505 2.807 23.118 1.00 31.66 104 ALA A N 1
ATOM 808 C CA . ALA A 1 104 ? 17.273 2.126 24.161 1.00 31.66 104 ALA A CA 1
ATOM 809 C C . ALA A 1 104 ? 18.728 1.937 23.700 1.00 31.66 104 ALA A C 1
ATOM 811 O O . ALA A 1 104 ? 19.269 0.841 23.711 1.00 31.66 104 ALA A O 1
ATOM 812 N N . ARG A 1 105 ? 19.369 3.021 23.241 1.00 34.47 105 ARG A N 1
ATOM 813 C CA . ARG A 1 105 ? 20.828 3.059 23.054 1.00 34.47 105 ARG A CA 1
ATOM 814 C C . ARG A 1 105 ? 21.469 3.514 24.362 1.00 34.47 105 ARG A C 1
ATOM 816 O O . ARG A 1 105 ? 21.689 4.704 24.566 1.00 34.47 105 ARG A O 1
ATOM 823 N N . GLY A 1 106 ? 21.706 2.561 25.259 1.00 27.62 106 GLY A N 1
ATOM 824 C CA . GLY A 1 106 ? 22.679 2.721 26.337 1.00 27.62 106 GLY A CA 1
ATOM 825 C C . GLY A 1 106 ? 24.099 2.546 25.780 1.00 27.62 106 GLY A C 1
ATOM 826 O O . GLY A 1 106 ? 24.280 1.785 24.828 1.00 27.62 106 GLY A O 1
ATOM 827 N N . PRO A 1 107 ? 25.109 3.256 26.305 1.00 32.28 107 PRO A N 1
ATOM 828 C CA . PRO A 1 107 ? 26.484 3.094 25.861 1.00 32.28 107 PRO A CA 1
ATOM 829 C C . PRO A 1 107 ? 27.066 1.825 26.497 1.00 32.28 107 PRO A C 1
ATOM 831 O O . PRO A 1 107 ? 27.238 1.776 27.712 1.00 32.28 107 PRO A O 1
ATOM 834 N N . GLY A 1 108 ? 27.368 0.810 25.686 1.00 31.39 108 GLY A N 1
ATOM 835 C CA . GLY A 1 108 ? 28.126 -0.366 26.130 1.00 31.39 108 GLY A CA 1
ATOM 836 C C . GLY A 1 108 ? 27.384 -1.697 26.031 1.00 31.39 108 GLY A C 1
ATOM 837 O O . GLY A 1 108 ? 27.163 -2.359 27.037 1.00 31.39 108 GLY A O 1
ATOM 838 N N . SER A 1 109 ? 27.064 -2.116 24.812 1.00 27.19 109 SER A N 1
ATOM 839 C CA . SER A 1 109 ? 26.978 -3.532 24.446 1.00 27.19 109 SER A CA 1
ATOM 840 C C . SER A 1 109 ? 27.469 -3.658 23.006 1.00 27.19 109 SER A C 1
ATOM 842 O O . SER A 1 109 ? 27.222 -2.759 22.202 1.00 27.19 109 SER A O 1
ATOM 844 N N . GLU A 1 110 ? 28.246 -4.705 22.765 1.00 29.48 110 GLU A N 1
ATOM 845 C CA . GLU A 1 110 ? 29.191 -4.911 21.667 1.00 29.48 110 GLU A CA 1
ATOM 846 C C . GLU A 1 110 ? 28.720 -4.539 20.255 1.00 29.48 110 GLU A C 1
ATOM 848 O O . GLU A 1 110 ? 27.549 -4.626 19.891 1.00 29.48 110 GLU A O 1
ATOM 853 N N . GLU A 1 111 ? 29.704 -4.108 19.464 1.00 35.31 111 GLU A N 1
ATOM 854 C CA . GLU A 1 111 ? 29.624 -3.860 18.031 1.00 35.31 111 GLU A CA 1
ATOM 855 C C . GLU A 1 111 ? 29.208 -5.127 17.267 1.00 35.31 111 GLU A C 1
ATOM 857 O O . GLU A 1 111 ? 30.058 -5.894 16.820 1.00 35.31 111 GLU A O 1
ATOM 862 N N . ASP A 1 112 ? 27.912 -5.304 17.015 1.00 30.84 112 ASP A N 1
ATOM 863 C CA . ASP A 1 112 ? 27.473 -6.076 15.852 1.00 30.8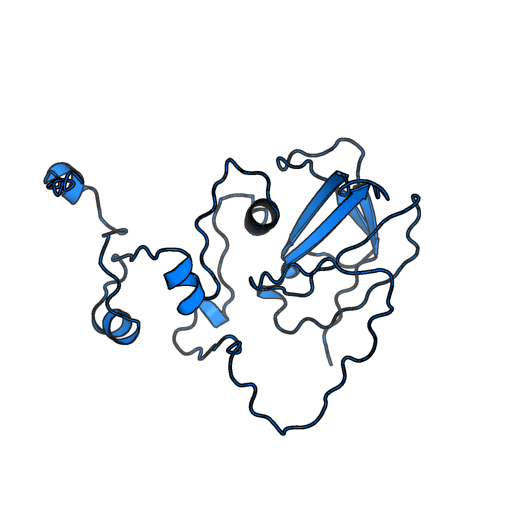4 112 ASP A CA 1
ATOM 864 C C . ASP A 1 112 ? 27.580 -5.171 14.621 1.00 30.84 112 ASP A C 1
ATOM 866 O O . ASP A 1 112 ? 26.734 -4.320 14.323 1.00 30.84 112 ASP A O 1
ATOM 870 N N . ALA A 1 113 ? 28.724 -5.303 13.955 1.00 26.83 113 ALA A N 1
ATOM 871 C CA . ALA A 1 113 ? 29.091 -4.559 12.768 1.00 26.83 113 ALA A CA 1
ATOM 872 C C . ALA A 1 113 ? 28.044 -4.714 11.641 1.00 26.83 113 ALA A C 1
ATOM 874 O O . ALA A 1 113 ? 27.520 -5.806 11.410 1.00 26.83 113 ALA A O 1
ATOM 875 N N . PRO A 1 114 ? 27.779 -3.655 10.851 1.00 29.22 114 PRO A N 1
ATOM 876 C CA . PRO A 1 114 ? 27.031 -3.787 9.611 1.00 29.22 114 PRO A CA 1
ATOM 877 C C . PRO A 1 114 ? 27.919 -4.531 8.611 1.00 29.22 114 PRO A C 1
ATOM 879 O O . PRO A 1 114 ? 28.816 -3.947 7.998 1.00 29.22 114 PRO A O 1
ATOM 882 N N . HIS A 1 115 ? 27.710 -5.835 8.456 1.00 30.78 115 HIS A N 1
ATOM 883 C CA . HIS A 1 115 ? 28.475 -6.618 7.496 1.00 30.78 115 HIS A CA 1
ATOM 884 C C . HIS A 1 115 ? 28.009 -6.317 6.060 1.00 30.78 115 HIS A C 1
ATOM 886 O O . HIS A 1 115 ? 27.113 -6.949 5.517 1.00 30.78 115 HIS A O 1
ATOM 892 N N . HIS A 1 116 ? 28.713 -5.339 5.483 1.00 24.36 116 HIS A N 1
ATOM 893 C CA . HIS A 1 116 ? 28.953 -5.060 4.065 1.00 24.36 116 HIS A CA 1
ATOM 894 C C . HIS A 1 116 ? 27.788 -4.483 3.249 1.00 24.36 116 HIS A C 1
ATOM 896 O O . HIS A 1 116 ? 27.181 -5.129 2.401 1.00 24.36 116 HIS A O 1
ATOM 902 N N . ALA A 1 117 ? 27.594 -3.174 3.426 1.00 25.88 117 ALA A N 1
ATOM 903 C CA . ALA A 1 117 ? 27.160 -2.285 2.357 1.00 25.88 117 ALA A CA 1
ATOM 904 C C . ALA A 1 117 ? 28.341 -2.039 1.400 1.00 25.88 117 ALA A C 1
ATOM 906 O O . ALA A 1 117 ? 29.389 -1.553 1.833 1.00 25.88 117 ALA A O 1
ATOM 907 N N . GLN A 1 118 ? 28.184 -2.336 0.107 1.00 24.38 118 GLN A N 1
ATOM 908 C CA . GLN A 1 118 ? 29.115 -1.840 -0.905 1.00 24.38 118 GLN A CA 1
ATOM 909 C C . GLN A 1 118 ? 28.693 -0.421 -1.310 1.00 24.38 118 GLN A C 1
ATOM 911 O O . GLN A 1 118 ? 27.585 -0.168 -1.770 1.00 24.38 118 GLN A O 1
ATOM 916 N N . GLN A 1 119 ? 29.586 0.515 -1.017 1.00 28.50 119 GLN A N 1
ATOM 917 C CA . GLN A 1 119 ? 29.444 1.965 -1.099 1.00 28.50 119 GLN A CA 1
ATOM 918 C C . GLN A 1 119 ? 29.491 2.474 -2.551 1.00 28.50 119 GLN A C 1
ATOM 920 O O . GLN A 1 119 ? 30.315 1.970 -3.304 1.00 28.50 119 GLN A O 1
ATOM 925 N N . LEU A 1 120 ? 28.677 3.497 -2.889 1.00 24.59 120 LEU A N 1
ATOM 926 C CA . LEU A 1 120 ? 28.950 4.691 -3.740 1.00 24.59 120 LEU A CA 1
ATOM 927 C C . LEU A 1 120 ? 27.624 5.446 -4.071 1.00 24.59 120 LEU A C 1
ATOM 929 O O . LEU A 1 120 ? 26.601 4.787 -4.207 1.00 24.59 120 LEU A O 1
ATOM 933 N N . PRO A 1 121 ? 27.595 6.781 -4.311 1.00 31.28 121 PRO A N 1
ATOM 934 C CA . PRO A 1 121 ? 28.266 7.898 -3.643 1.00 31.28 121 PRO A CA 1
ATOM 935 C C . PRO A 1 121 ? 27.277 8.864 -2.920 1.00 31.28 121 PRO A C 1
ATOM 937 O O . PRO A 1 121 ? 26.136 9.056 -3.317 1.00 31.28 121 PRO A O 1
ATOM 940 N N . LYS A 1 122 ? 27.766 9.500 -1.840 1.00 27.47 122 LYS A N 1
ATOM 941 C CA . LYS A 1 122 ? 27.210 10.649 -1.075 1.00 27.47 122 LYS A CA 1
ATOM 942 C C . LYS A 1 122 ? 25.677 10.776 -0.965 1.00 27.47 122 LYS A C 1
ATOM 944 O O . LYS A 1 122 ? 25.022 11.563 -1.636 1.00 27.47 122 LYS A O 1
ATOM 949 N N . VAL A 1 123 ? 25.173 10.100 0.064 1.00 28.80 123 VAL A N 1
ATOM 950 C CA . VAL A 1 123 ? 23.842 10.249 0.663 1.00 28.80 123 VAL A CA 1
ATOM 951 C C . VAL A 1 123 ? 23.589 11.695 1.109 1.00 28.80 123 VAL A C 1
ATOM 953 O O . VAL A 1 123 ? 24.250 12.198 2.024 1.00 28.80 123 VAL A O 1
ATOM 956 N N . ASN A 1 124 ? 22.587 12.339 0.507 1.00 23.47 124 ASN A N 1
ATOM 957 C CA . ASN A 1 124 ? 21.931 13.484 1.122 1.00 23.47 124 ASN A CA 1
ATOM 958 C C . ASN A 1 124 ? 21.205 12.982 2.381 1.00 23.47 124 ASN 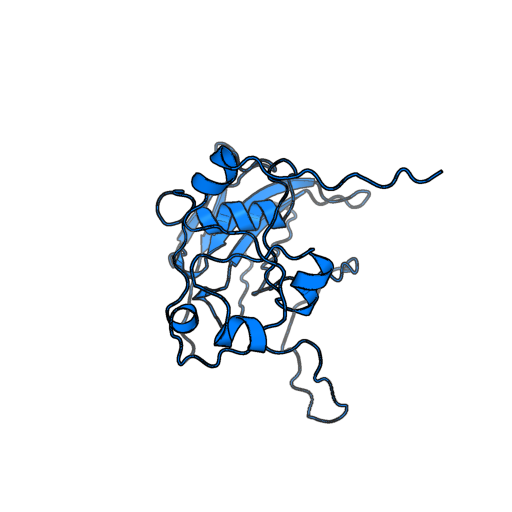A C 1
ATOM 960 O O . ASN A 1 124 ? 20.470 11.995 2.336 1.00 23.47 124 ASN A O 1
ATOM 964 N N . LYS A 1 125 ? 21.489 13.595 3.532 1.00 29.66 125 LYS A N 1
ATOM 965 C CA . LYS A 1 125 ? 20.977 13.152 4.835 1.00 29.66 125 LYS A CA 1
ATOM 966 C C . LYS A 1 125 ? 19.508 13.536 4.980 1.00 29.66 125 LYS A C 1
ATOM 968 O O . LYS A 1 125 ? 19.200 14.513 5.656 1.00 29.66 125 LYS A O 1
ATOM 973 N N . GLU A 1 126 ? 18.607 12.736 4.433 1.00 25.53 126 GLU A N 1
ATOM 974 C CA . GLU A 1 126 ? 17.203 12.786 4.831 1.00 25.53 126 GLU A CA 1
ATOM 975 C C . GLU A 1 126 ? 16.932 11.705 5.879 1.00 25.53 126 GLU A C 1
ATOM 977 O O . GLU A 1 126 ? 16.828 10.512 5.600 1.00 25.53 126 GLU A O 1
ATOM 982 N N . LYS A 1 127 ? 16.889 12.143 7.143 1.00 26.31 127 LYS A N 1
ATOM 983 C CA . LYS A 1 127 ? 16.425 11.335 8.271 1.00 26.31 127 LYS A CA 1
ATOM 984 C C . LYS A 1 127 ? 14.901 11.337 8.266 1.00 26.31 127 LYS A C 1
ATOM 986 O O . LYS A 1 127 ? 14.311 12.227 8.870 1.00 26.31 127 LYS A O 1
ATOM 991 N N . HIS A 1 128 ? 14.273 10.331 7.673 1.00 30.62 128 HIS A N 1
ATOM 992 C CA . HIS A 1 128 ? 12.846 10.101 7.884 1.00 30.62 128 HIS A CA 1
ATOM 993 C C . HIS A 1 128 ? 12.597 8.626 8.198 1.00 30.62 128 HIS A C 1
ATOM 995 O O . HIS A 1 128 ? 12.584 7.764 7.323 1.00 30.62 128 HIS A O 1
ATOM 1001 N N . ASN A 1 129 ? 12.458 8.362 9.500 1.00 25.72 129 ASN A N 1
ATOM 1002 C CA . ASN A 1 129 ? 12.050 7.080 10.056 1.00 25.72 129 ASN A CA 1
ATOM 1003 C C . ASN A 1 129 ? 10.545 6.927 9.825 1.00 25.72 129 ASN A C 1
ATOM 1005 O O . ASN A 1 129 ? 9.767 7.679 10.402 1.00 25.72 129 ASN A O 1
ATOM 1009 N N . LEU A 1 130 ? 10.144 5.975 8.992 1.00 30.16 130 LEU A N 1
ATOM 1010 C CA . LEU A 1 130 ? 8.781 5.454 8.950 1.00 30.16 130 LEU A CA 1
ATOM 1011 C C . LEU A 1 130 ? 8.893 4.032 8.402 1.00 30.16 130 LEU A C 1
ATOM 1013 O O . LEU A 1 130 ? 9.107 3.882 7.202 1.00 30.16 130 LEU A O 1
ATOM 1017 N N . TYR A 1 131 ? 8.886 3.029 9.292 1.00 32.78 131 TYR A N 1
ATOM 1018 C CA . TYR A 1 131 ? 9.025 1.593 8.995 1.00 32.78 131 TYR A CA 1
ATOM 1019 C C . TYR A 1 131 ? 9.728 1.284 7.670 1.00 32.78 131 TYR A C 1
ATOM 1021 O O . TYR A 1 131 ? 9.130 0.811 6.703 1.00 32.78 131 TYR A O 1
ATOM 1029 N N . SER A 1 132 ? 11.028 1.553 7.617 1.00 30.62 132 SER A N 1
ATOM 1030 C CA . SER A 1 132 ? 11.863 1.002 6.564 1.00 30.62 132 SER A CA 1
ATOM 1031 C C . SER A 1 132 ? 12.168 -0.451 6.923 1.00 30.62 132 SER A C 1
ATOM 1033 O O . SER A 1 132 ? 13.208 -0.749 7.506 1.00 30.62 132 SER A O 1
ATOM 1035 N N . GLY A 1 133 ? 11.275 -1.365 6.530 1.00 32.53 133 GLY A N 1
ATOM 1036 C CA . GLY A 1 133 ? 11.766 -2.633 5.981 1.00 32.53 133 GLY A CA 1
ATOM 1037 C C . GLY A 1 133 ? 12.753 -2.323 4.842 1.00 32.53 133 GLY A C 1
ATOM 1038 O O . GLY A 1 133 ? 12.720 -1.197 4.331 1.00 32.53 133 GLY A O 1
ATOM 1039 N N . PRO A 1 134 ? 13.671 -3.234 4.475 1.00 34.12 134 PRO A N 1
ATOM 1040 C CA . PRO A 1 134 ? 14.777 -2.913 3.576 1.00 34.12 134 PRO A CA 1
ATOM 1041 C C . PRO A 1 134 ? 14.274 -2.215 2.308 1.00 34.12 134 PRO A C 1
ATOM 1043 O O . PRO A 1 134 ? 13.614 -2.805 1.455 1.00 34.12 134 PRO A O 1
ATOM 1046 N N . LEU A 1 135 ? 14.555 -0.913 2.227 1.00 36.94 135 LEU A N 1
ATOM 1047 C CA . LEU A 1 135 ? 14.243 -0.086 1.076 1.00 36.94 135 LEU A CA 1
ATOM 1048 C C . LEU A 1 135 ? 15.320 -0.385 0.040 1.00 36.94 135 LEU A C 1
ATOM 1050 O O . LEU A 1 135 ? 16.438 0.119 0.138 1.00 36.94 135 LEU A O 1
ATOM 1054 N N . VAL A 1 136 ? 14.992 -1.231 -0.929 1.00 38.72 136 VAL A N 1
ATOM 1055 C CA . VAL A 1 136 ? 15.891 -1.535 -2.041 1.00 38.72 136 VAL A CA 1
ATOM 1056 C C . VAL A 1 136 ? 15.830 -0.376 -3.026 1.00 38.72 136 VAL A C 1
ATOM 1058 O O . VAL A 1 136 ? 14.931 -0.295 -3.857 1.00 38.72 136 VAL A O 1
ATOM 1061 N N . ARG A 1 137 ? 16.763 0.568 -2.896 1.00 36.16 137 ARG A N 1
ATOM 1062 C CA . ARG A 1 137 ? 16.971 1.626 -3.885 1.00 36.16 137 ARG A CA 1
ATOM 1063 C C . ARG A 1 137 ? 17.923 1.082 -4.953 1.00 36.16 137 ARG A C 1
ATOM 1065 O O . ARG A 1 137 ? 19.087 0.842 -4.652 1.00 36.16 137 ARG A O 1
ATOM 1072 N N . MET A 1 138 ? 17.414 0.842 -6.160 1.00 37.41 138 MET A N 1
ATOM 1073 C CA . MET A 1 138 ? 18.233 0.531 -7.336 1.00 37.41 138 MET A CA 1
ATOM 1074 C C . MET A 1 138 ? 18.521 1.848 -8.063 1.00 37.41 138 MET A C 1
ATOM 1076 O O . MET A 1 138 ? 17.602 2.463 -8.590 1.00 37.41 138 MET A O 1
ATOM 1080 N N . GLU A 1 139 ? 19.775 2.296 -8.054 1.00 32.78 139 GLU A N 1
ATOM 1081 C CA . GLU A 1 139 ? 20.208 3.494 -8.782 1.00 32.78 139 GLU A CA 1
ATOM 1082 C C . GLU A 1 139 ? 20.767 3.105 -10.154 1.00 32.78 139 GLU A C 1
ATOM 1084 O O . GLU A 1 139 ? 21.445 2.088 -10.293 1.00 32.78 139 GLU A O 1
ATOM 1089 N N . ALA A 1 140 ? 20.484 3.913 -11.175 1.00 36.50 140 ALA A N 1
ATOM 1090 C CA . ALA A 1 140 ? 20.651 3.534 -12.570 1.00 36.50 140 ALA A CA 1
ATOM 1091 C C . ALA A 1 140 ? 21.473 4.548 -13.381 1.00 36.50 140 ALA A C 1
ATOM 1093 O O . ALA A 1 140 ? 21.119 5.718 -13.472 1.00 36.50 140 ALA A O 1
ATOM 1094 N N . SER A 1 141 ? 22.507 4.069 -14.084 1.00 32.41 141 SER A N 1
ATOM 1095 C CA . SER A 1 141 ? 22.979 4.691 -15.328 1.00 32.41 141 SER A CA 1
ATOM 1096 C C . SER A 1 141 ? 23.278 3.606 -16.382 1.00 32.41 141 SER A C 1
ATOM 1098 O O . SER A 1 141 ? 24.212 2.824 -16.242 1.00 32.41 141 SER A O 1
ATOM 1100 N N . THR A 1 142 ? 22.459 3.566 -17.447 1.00 38.31 142 THR A N 1
ATOM 1101 C CA . THR A 1 142 ? 22.463 2.651 -18.629 1.00 38.31 142 THR A CA 1
ATOM 1102 C C . THR A 1 142 ? 21.908 1.211 -18.436 1.00 38.31 142 THR A C 1
ATOM 1104 O O . THR A 1 142 ? 21.955 0.672 -17.337 1.00 38.31 142 THR A O 1
ATOM 1107 N N . PRO A 1 143 ? 21.290 0.589 -19.476 1.00 49.16 143 PRO A N 1
ATOM 1108 C CA . PRO A 1 143 ? 20.025 -0.160 -19.338 1.00 49.16 143 PRO A CA 1
ATOM 1109 C C . PRO A 1 143 ? 20.137 -1.668 -19.042 1.00 49.16 143 PRO A C 1
ATOM 1111 O O . PRO A 1 143 ? 19.146 -2.386 -19.167 1.00 49.16 143 PRO A O 1
ATOM 1114 N N . MET A 1 144 ? 21.312 -2.176 -18.665 1.00 52.47 144 MET A N 1
ATOM 1115 C CA . MET A 1 144 ? 21.459 -3.560 -18.195 1.00 52.47 144 MET A CA 1
ATOM 1116 C C . MET A 1 144 ? 22.150 -3.583 -16.836 1.00 52.47 144 MET A C 1
ATOM 1118 O O . MET A 1 144 ? 23.376 -3.624 -16.750 1.00 52.47 144 MET A O 1
ATOM 1122 N N . TRP A 1 145 ? 21.349 -3.591 -15.773 1.00 64.00 145 TRP A N 1
ATOM 1123 C CA . TRP A 1 145 ? 21.828 -3.813 -14.412 1.00 64.00 145 TRP A CA 1
ATOM 1124 C C . TRP A 1 145 ? 21.985 -5.315 -14.194 1.00 64.00 145 TRP A C 1
ATOM 1126 O O . TRP A 1 145 ? 21.016 -6.020 -13.930 1.00 64.00 145 TRP A O 1
ATOM 1136 N N . ASN A 1 146 ? 23.207 -5.824 -14.340 1.00 64.56 146 ASN A N 1
ATOM 1137 C CA . ASN A 1 146 ? 23.543 -7.193 -13.941 1.00 64.56 146 ASN A CA 1
ATOM 1138 C C . ASN A 1 146 ? 24.001 -7.218 -12.473 1.00 64.56 146 ASN A C 1
ATOM 1140 O O . ASN A 1 146 ? 25.041 -7.783 -12.138 1.00 64.56 146 ASN A O 1
ATOM 1144 N N . GLU A 1 147 ? 23.252 -6.521 -11.621 1.00 71.88 147 GLU A N 1
ATOM 1145 C CA . GLU A 1 147 ? 23.544 -6.369 -10.201 1.00 71.88 147 GLU A CA 1
ATOM 1146 C C . GLU A 1 147 ? 22.582 -7.218 -9.377 1.00 71.88 147 GLU A C 1
ATOM 1148 O O . GLU A 1 147 ? 21.386 -7.312 -9.663 1.00 71.88 147 GLU A O 1
ATOM 1153 N N . SER A 1 148 ? 23.116 -7.843 -8.334 1.00 67.44 148 SER A N 1
ATOM 1154 C CA . SER A 1 148 ? 22.346 -8.630 -7.381 1.00 67.44 148 SER A CA 1
ATOM 1155 C C . SER A 1 148 ? 22.424 -7.983 -6.011 1.00 67.44 148 SER A C 1
ATOM 1157 O O . SER A 1 148 ? 23.513 -7.663 -5.536 1.00 67.44 148 SER A O 1
ATOM 1159 N N . PHE A 1 149 ? 21.278 -7.871 -5.352 1.00 76.31 149 PHE A N 1
ATOM 1160 C CA . PHE A 1 149 ? 21.180 -7.340 -4.003 1.00 76.31 149 PHE A CA 1
ATOM 1161 C C . PHE A 1 149 ? 20.616 -8.409 -3.073 1.00 76.31 149 PHE A C 1
ATOM 1163 O O . PHE A 1 149 ? 19.688 -9.130 -3.443 1.00 76.31 149 PHE A O 1
ATOM 1170 N N . GLN A 1 150 ? 21.160 -8.492 -1.861 1.00 72.50 150 GLN A N 1
ATOM 1171 C CA . GLN A 1 150 ? 20.706 -9.418 -0.831 1.00 72.50 150 GLN A CA 1
ATOM 1172 C C . GLN A 1 150 ? 20.409 -8.646 0.450 1.00 72.50 150 GLN A C 1
ATOM 1174 O O . GLN A 1 150 ? 21.195 -7.803 0.878 1.00 72.50 150 GLN A O 1
ATOM 1179 N N . PHE A 1 151 ? 19.267 -8.951 1.062 1.00 76.12 151 PHE A N 1
ATOM 1180 C CA . PHE A 1 151 ? 18.798 -8.296 2.277 1.00 76.12 151 PHE A CA 1
ATOM 1181 C C . PHE A 1 151 ? 18.293 -9.343 3.260 1.00 76.12 151 PHE A C 1
ATOM 1183 O O . PHE A 1 151 ? 17.652 -10.314 2.859 1.00 76.12 151 PHE A O 1
ATOM 1190 N N . VAL A 1 152 ? 18.543 -9.116 4.548 1.00 75.50 152 VAL A N 1
ATOM 1191 C CA . VAL A 1 152 ? 17.924 -9.889 5.628 1.00 75.50 152 VAL A CA 1
ATOM 1192 C C . VAL A 1 152 ? 16.637 -9.179 6.037 1.00 75.50 152 VAL A C 1
ATOM 1194 O O . VAL A 1 152 ? 16.649 -7.990 6.356 1.00 75.50 152 VAL A O 1
ATOM 1197 N N . VAL A 1 153 ? 15.516 -9.899 6.000 1.00 73.88 153 VAL A N 1
ATOM 1198 C CA . VAL A 1 153 ? 14.190 -9.377 6.352 1.00 73.88 153 VAL A CA 1
ATOM 1199 C C . VAL A 1 153 ? 13.699 -10.097 7.601 1.00 73.88 153 VAL A C 1
ATOM 1201 O O . VAL A 1 153 ? 13.492 -11.303 7.571 1.00 73.88 153 VAL A O 1
ATOM 1204 N N . HIS A 1 154 ? 13.486 -9.358 8.691 1.00 75.75 154 HIS A N 1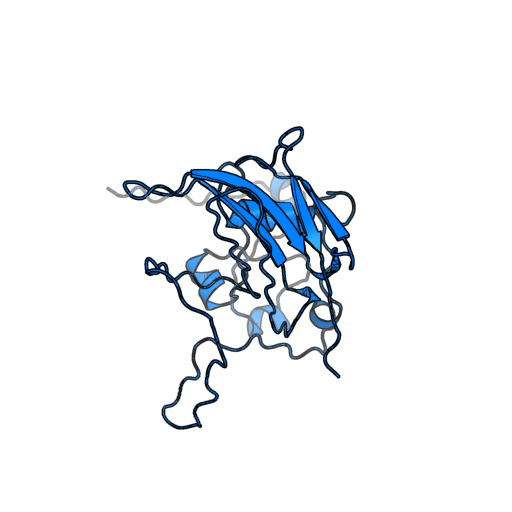
ATOM 1205 C CA . HIS A 1 154 ? 13.039 -9.948 9.958 1.00 75.75 154 HIS A CA 1
ATOM 1206 C C . HIS A 1 154 ? 11.525 -10.189 10.026 1.00 75.75 154 HIS A C 1
ATOM 1208 O O . HIS A 1 154 ? 11.097 -11.159 10.636 1.00 75.75 154 HIS A O 1
ATOM 1214 N N . VAL A 1 155 ? 10.715 -9.303 9.430 1.00 78.38 155 VAL A N 1
ATOM 1215 C CA . VAL A 1 155 ? 9.242 -9.393 9.461 1.00 78.38 155 VAL A CA 1
ATOM 1216 C C . VAL A 1 155 ? 8.685 -9.228 8.040 1.00 78.38 155 VAL A C 1
ATOM 1218 O O . VAL A 1 155 ? 8.315 -8.113 7.640 1.00 78.38 155 VAL A O 1
ATOM 1221 N N . PRO A 1 156 ? 8.680 -10.297 7.223 1.00 80.69 156 PRO A N 1
ATOM 1222 C CA . PRO A 1 156 ? 8.279 -10.220 5.819 1.00 80.69 156 PRO A CA 1
ATOM 1223 C C . PRO A 1 156 ? 6.815 -9.795 5.629 1.00 80.69 156 PRO A C 1
ATOM 1225 O O . PRO A 1 156 ? 6.505 -9.094 4.668 1.00 80.69 156 PRO A O 1
ATOM 1228 N N . GLU A 1 157 ? 5.923 -10.116 6.568 1.00 79.81 157 GLU A N 1
ATOM 1229 C CA . GLU A 1 157 ? 4.487 -9.806 6.509 1.00 79.81 157 GLU A CA 1
ATOM 1230 C C . GLU A 1 157 ? 4.170 -8.311 6.649 1.00 79.81 157 GLU A C 1
ATOM 1232 O O . GLU A 1 157 ? 3.071 -7.879 6.298 1.00 79.81 157 GLU A O 1
ATOM 1237 N N . LEU A 1 158 ? 5.119 -7.516 7.152 1.00 80.19 158 LEU A N 1
ATOM 1238 C CA . LEU A 1 158 ? 5.019 -6.055 7.245 1.00 80.19 158 LEU A CA 1
ATOM 1239 C C . LEU A 1 158 ? 5.942 -5.332 6.257 1.00 80.19 158 LEU A C 1
ATOM 1241 O O . LEU A 1 158 ? 5.962 -4.102 6.227 1.00 80.19 158 LEU A O 1
ATOM 1245 N N . THR A 1 159 ? 6.709 -6.071 5.452 1.00 79.62 159 THR A N 1
ATOM 1246 C CA . THR A 1 159 ? 7.721 -5.494 4.565 1.00 79.62 159 THR A CA 1
ATOM 1247 C C . THR A 1 159 ? 7.144 -5.196 3.184 1.00 79.62 159 THR A C 1
ATOM 1249 O O . THR A 1 159 ? 6.455 -6.017 2.577 1.00 79.62 159 THR A O 1
ATOM 1252 N N . MET A 1 160 ? 7.472 -4.013 2.667 1.00 84.19 160 MET A N 1
ATOM 1253 C CA . MET A 1 160 ? 7.136 -3.570 1.316 1.00 84.19 160 MET A CA 1
ATOM 1254 C C . MET A 1 160 ? 8.402 -3.524 0.468 1.00 84.19 160 MET A C 1
ATOM 1256 O O . MET A 1 160 ? 9.432 -3.034 0.929 1.00 84.19 160 MET A O 1
ATOM 1260 N N . LEU A 1 161 ? 8.307 -3.969 -0.782 1.00 82.44 161 LEU A N 1
ATOM 1261 C CA . LEU A 1 161 ? 9.351 -3.784 -1.779 1.00 82.44 161 LEU A CA 1
ATOM 1262 C C . LEU A 1 161 ? 8.925 -2.684 -2.751 1.00 82.44 161 LEU A C 1
ATOM 1264 O O . LEU A 1 161 ? 7.810 -2.713 -3.274 1.00 82.44 161 LEU A O 1
ATOM 1268 N N . ARG A 1 162 ? 9.807 -1.709 -2.987 1.00 86.00 162 ARG A N 1
ATOM 1269 C CA . ARG A 1 162 ? 9.590 -0.609 -3.933 1.00 86.00 162 ARG A CA 1
ATOM 1270 C C . ARG A 1 162 ? 10.717 -0.591 -4.954 1.00 86.00 162 ARG A C 1
ATOM 1272 O O . ARG A 1 162 ? 11.856 -0.326 -4.597 1.00 86.00 162 ARG A O 1
ATOM 1279 N N . PHE A 1 163 ? 10.372 -0.833 -6.208 1.00 84.94 163 PHE A N 1
ATOM 1280 C CA . PHE A 1 163 ? 11.220 -0.577 -7.359 1.00 84.94 163 PHE A CA 1
ATOM 1281 C C . PHE A 1 163 ? 11.108 0.901 -7.712 1.00 84.94 163 PHE A C 1
ATOM 1283 O O . PHE A 1 163 ? 10.004 1.434 -7.826 1.00 84.94 163 PHE A O 1
ATOM 1290 N N . LEU A 1 164 ? 12.248 1.562 -7.851 1.00 85.62 164 LEU A N 1
ATOM 1291 C CA . LEU A 1 164 ? 12.351 2.982 -8.144 1.00 85.62 164 LEU A CA 1
ATOM 1292 C C . LEU A 1 164 ? 13.344 3.146 -9.285 1.00 85.62 164 LEU A C 1
ATOM 1294 O O . LEU A 1 164 ? 14.450 2.627 -9.193 1.00 85.62 164 LEU A O 1
ATOM 1298 N N . VAL A 1 165 ? 12.937 3.835 -10.345 1.00 84.94 165 VAL A N 1
ATOM 1299 C CA . VAL A 1 165 ? 13.792 4.132 -11.493 1.00 84.94 165 VAL A CA 1
ATOM 1300 C C . VAL A 1 165 ? 13.835 5.640 -11.656 1.00 84.94 165 VAL A C 1
ATOM 1302 O O . VAL A 1 165 ? 12.800 6.274 -11.878 1.00 84.94 165 VAL A O 1
ATOM 1305 N N . GLU A 1 166 ? 15.027 6.207 -11.539 1.00 84.62 166 GLU A N 1
ATOM 1306 C CA . GLU A 1 166 ? 15.274 7.641 -11.663 1.00 84.62 166 GLU A CA 1
ATOM 1307 C C . GLU A 1 166 ? 16.280 7.905 -12.790 1.00 84.62 166 GLU A C 1
ATOM 1309 O O . GLU A 1 166 ? 17.158 7.080 -13.050 1.00 84.62 166 GLU A O 1
ATOM 1314 N N . ASP A 1 167 ? 16.132 9.045 -13.461 1.00 81.31 167 ASP A N 1
ATOM 1315 C CA . ASP A 1 167 ? 17.122 9.598 -14.377 1.00 81.31 167 ASP A CA 1
ATOM 1316 C C . ASP A 1 167 ? 18.126 10.414 -13.564 1.00 81.31 167 ASP A C 1
ATOM 1318 O O . ASP A 1 167 ? 17.755 11.372 -12.878 1.00 81.31 167 ASP A O 1
ATOM 1322 N N . TYR A 1 168 ? 19.386 9.990 -13.583 1.00 78.12 168 TYR A N 1
ATOM 1323 C CA . TYR A 1 168 ? 20.427 10.601 -12.772 1.00 78.12 168 TYR A CA 1
ATOM 1324 C C . TYR A 1 168 ? 20.914 11.905 -13.406 1.00 78.12 168 TYR A C 1
ATOM 1326 O O . TYR A 1 168 ? 21.507 11.897 -14.487 1.00 78.12 168 TYR A O 1
ATOM 1334 N N . ASP A 1 169 ? 20.758 13.014 -12.682 1.00 76.00 169 ASP A N 1
ATOM 1335 C CA . ASP A 1 169 ? 21.323 14.308 -13.059 1.00 76.00 169 ASP A CA 1
ATOM 1336 C C . ASP A 1 169 ? 22.412 14.719 -12.057 1.00 76.00 169 ASP A C 1
ATOM 1338 O O . ASP A 1 169 ? 22.249 14.679 -10.841 1.00 76.00 169 ASP A O 1
ATOM 1342 N N . THR A 1 170 ? 23.559 15.146 -12.579 1.00 74.19 170 THR A N 1
ATOM 1343 C CA . THR A 1 170 ? 24.679 15.655 -11.769 1.00 74.19 170 THR A CA 1
ATOM 1344 C C . THR A 1 170 ? 24.440 17.057 -11.211 1.00 74.19 170 THR A C 1
ATOM 1346 O O . THR A 1 170 ? 25.105 17.462 -10.257 1.00 74.19 170 THR A O 1
ATOM 1349 N N . THR A 1 171 ? 23.537 17.816 -11.828 1.00 74.00 171 THR A N 1
ATOM 1350 C CA . THR A 1 171 ? 23.335 19.248 -11.578 1.00 74.00 171 THR A CA 1
ATOM 1351 C C . THR A 1 171 ? 22.009 19.572 -10.902 1.00 74.00 171 THR A C 1
ATOM 1353 O O . THR A 1 171 ? 21.866 20.655 -10.330 1.00 74.00 171 THR A O 1
ATOM 1356 N N . SER A 1 172 ? 21.059 18.642 -10.930 1.00 79.50 172 SER A N 1
ATOM 1357 C CA . SER A 1 172 ? 19.721 18.810 -10.372 1.00 79.50 172 SER A CA 1
ATOM 1358 C C . SER A 1 172 ? 19.292 17.579 -9.563 1.00 79.50 172 SER A C 1
ATOM 1360 O O . SER A 1 172 ? 20.102 16.700 -9.276 1.00 79.50 172 SER A O 1
ATOM 1362 N N . GLN A 1 173 ? 18.046 17.562 -9.085 1.00 77.06 173 GLN A N 1
ATOM 1363 C CA . GLN A 1 173 ? 17.501 16.366 -8.441 1.00 77.06 173 GLN A CA 1
ATOM 1364 C C . GLN A 1 173 ? 17.137 15.348 -9.518 1.00 77.06 173 GLN A C 1
ATOM 1366 O O . GLN A 1 173 ? 16.592 15.734 -10.547 1.00 77.06 173 GLN A O 1
ATOM 1371 N N . ASN A 1 174 ? 17.389 14.066 -9.250 1.00 81.06 174 ASN A N 1
ATOM 1372 C CA . ASN A 1 174 ? 17.044 12.998 -10.180 1.00 81.06 174 ASN A CA 1
ATOM 1373 C C . ASN A 1 174 ? 15.553 13.034 -10.551 1.00 81.06 174 ASN A C 1
ATOM 1375 O O . ASN A 1 174 ? 14.680 13.187 -9.686 1.00 81.06 174 ASN A O 1
ATOM 1379 N N . ASP A 1 175 ? 15.257 12.818 -11.828 1.00 81.12 175 ASP A N 1
ATOM 1380 C CA . ASP A 1 175 ? 13.886 12.785 -12.316 1.00 81.12 175 ASP A CA 1
ATOM 1381 C C . ASP A 1 175 ? 13.309 11.372 -12.214 1.00 81.12 175 ASP A C 1
ATOM 1383 O O . ASP A 1 175 ? 13.839 10.419 -12.774 1.00 81.12 175 ASP A O 1
ATOM 1387 N N . LEU A 1 176 ? 12.177 11.205 -11.522 1.00 83.25 176 LEU A N 1
ATOM 1388 C CA . LEU A 1 176 ? 11.501 9.904 -11.486 1.00 83.25 176 LEU A CA 1
ATOM 1389 C C . LEU A 1 176 ? 11.027 9.499 -12.890 1.00 83.25 176 LEU A C 1
ATOM 1391 O O . LEU A 1 176 ? 10.132 10.142 -13.446 1.00 83.25 176 LEU A O 1
ATOM 1395 N N . ILE A 1 177 ? 11.532 8.364 -13.373 1.00 85.25 177 ILE A N 1
ATOM 1396 C CA . ILE A 1 177 ? 11.081 7.697 -14.598 1.00 85.25 177 ILE A CA 1
ATOM 1397 C C . ILE A 1 177 ? 9.874 6.809 -14.288 1.00 85.25 177 ILE A C 1
ATOM 1399 O O . ILE A 1 177 ? 8.863 6.860 -14.988 1.00 85.25 177 ILE A O 1
ATOM 1403 N N . GLY A 1 178 ? 9.950 6.016 -13.216 1.00 86.88 178 GLY A N 1
ATOM 1404 C CA . GLY A 1 178 ? 8.831 5.188 -12.789 1.00 86.88 178 GLY A CA 1
ATOM 1405 C C . GLY A 1 178 ? 9.067 4.452 -11.479 1.00 86.88 178 GLY A C 1
ATOM 1406 O O . GLY A 1 178 ? 10.196 4.316 -11.009 1.00 86.88 178 GLY A O 1
ATOM 1407 N N . GLN A 1 179 ? 7.981 3.982 -10.876 1.00 88.31 179 GLN A N 1
ATOM 1408 C CA . GLN A 1 179 ? 8.016 3.240 -9.619 1.00 88.31 179 GLN A CA 1
ATOM 1409 C C . GLN A 1 179 ? 7.062 2.047 -9.650 1.00 88.31 179 GLN A C 1
ATOM 1411 O O . GLN A 1 179 ? 6.082 2.053 -10.390 1.00 88.31 179 GLN A O 1
ATOM 1416 N N . TYR A 1 180 ? 7.334 1.027 -8.845 1.00 87.62 180 TYR A N 1
ATOM 1417 C CA . TYR A 1 180 ? 6.376 -0.039 -8.566 1.00 87.62 180 TYR A CA 1
ATOM 1418 C C . TYR A 1 180 ? 6.544 -0.527 -7.135 1.00 87.62 180 TYR A C 1
ATOM 1420 O O . TYR A 1 180 ? 7.664 -0.796 -6.703 1.00 87.62 180 TYR A O 1
ATOM 1428 N N . CYS A 1 181 ? 5.449 -0.682 -6.394 1.00 87.81 181 CYS A N 1
ATOM 1429 C CA . CYS A 1 181 ? 5.505 -1.110 -5.004 1.00 87.81 181 CYS A CA 1
ATOM 1430 C C . CYS A 1 181 ? 4.499 -2.218 -4.703 1.00 87.81 181 CYS A C 1
ATOM 1432 O O . CYS A 1 181 ? 3.357 -2.161 -5.151 1.00 87.81 181 CYS A O 1
ATOM 1434 N N . LEU A 1 182 ? 4.917 -3.210 -3.918 1.00 86.94 182 LEU A N 1
ATOM 1435 C CA . LEU A 1 182 ? 4.059 -4.293 -3.447 1.00 86.94 182 LEU A CA 1
ATOM 1436 C C . LEU A 1 182 ? 4.555 -4.884 -2.119 1.00 86.94 182 LEU A C 1
ATOM 1438 O O . LEU A 1 182 ? 5.750 -4.792 -1.816 1.00 86.94 182 LEU A O 1
ATOM 1442 N N . PRO A 1 183 ? 3.673 -5.515 -1.324 1.00 87.69 183 PRO A N 1
ATOM 1443 C CA . PRO A 1 183 ? 4.090 -6.276 -0.153 1.00 87.69 183 PRO A CA 1
ATOM 1444 C C . PRO A 1 183 ? 4.996 -7.440 -0.542 1.00 87.69 183 PRO A C 1
ATOM 1446 O O . PRO A 1 183 ? 4.767 -8.102 -1.557 1.00 87.69 183 PRO A O 1
ATOM 1449 N N . LEU A 1 184 ? 5.984 -7.739 0.301 1.00 84.38 184 LEU A N 1
ATOM 1450 C CA . LEU A 1 184 ? 6.918 -8.839 0.068 1.00 84.38 184 LEU A CA 1
ATOM 1451 C C . LEU A 1 184 ? 6.193 -10.190 -0.044 1.00 84.38 184 LEU A C 1
ATOM 1453 O O . LEU A 1 184 ? 6.547 -11.014 -0.877 1.00 84.38 184 LEU A O 1
ATOM 1457 N N . THR A 1 185 ? 5.112 -10.381 0.712 1.00 84.19 185 THR A N 1
ATOM 1458 C CA . THR A 1 185 ? 4.260 -11.582 0.656 1.00 84.19 185 THR A CA 1
ATOM 1459 C C . THR A 1 185 ? 3.512 -11.761 -0.668 1.00 84.19 185 THR A C 1
ATOM 1461 O O . THR A 1 185 ? 3.018 -12.847 -0.948 1.00 84.19 185 THR A O 1
ATOM 1464 N N . SER A 1 186 ? 3.411 -10.712 -1.491 1.00 87.38 186 SER A N 1
ATOM 1465 C CA . SER A 1 186 ? 2.793 -10.769 -2.825 1.00 87.38 186 SER A CA 1
ATOM 1466 C C . SER A 1 186 ? 3.803 -11.069 -3.939 1.00 87.38 186 SER A C 1
ATOM 1468 O O . SER A 1 186 ? 3.424 -11.160 -5.107 1.00 87.38 186 SER A O 1
ATOM 1470 N N . MET A 1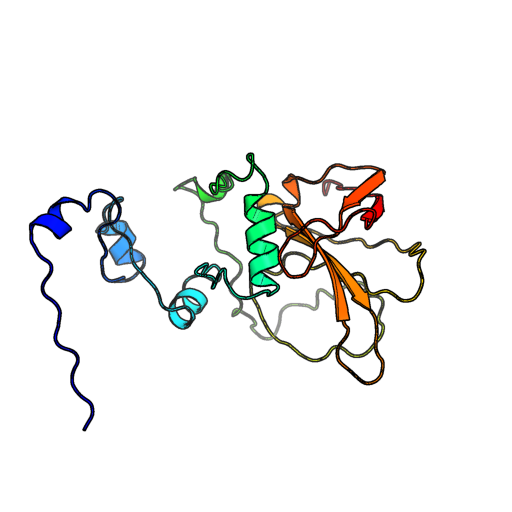 187 ? 5.087 -11.208 -3.601 1.00 83.56 187 MET A N 1
ATOM 1471 C CA . MET A 1 187 ? 6.152 -11.498 -4.556 1.00 83.56 187 MET A CA 1
ATOM 1472 C C . MET A 1 187 ? 6.180 -12.974 -4.944 1.00 83.56 187 MET A C 1
ATOM 1474 O O . MET A 1 187 ? 5.856 -13.857 -4.156 1.00 83.56 187 MET A O 1
ATOM 1478 N N . GLN A 1 188 ? 6.622 -13.244 -6.171 1.00 86.31 188 GLN A N 1
ATOM 1479 C CA . GLN A 1 188 ? 6.840 -14.601 -6.659 1.00 86.31 188 GLN A CA 1
ATOM 1480 C C . GLN A 1 188 ? 8.300 -14.775 -7.067 1.00 86.31 188 GLN A C 1
ATOM 1482 O O . GLN A 1 188 ? 8.829 -13.961 -7.827 1.00 86.31 188 GLN A O 1
ATOM 1487 N N . ASN A 1 189 ? 8.915 -15.870 -6.620 1.00 85.69 189 ASN A N 1
ATOM 1488 C CA . ASN A 1 189 ? 10.282 -16.222 -6.997 1.00 85.69 189 ASN A CA 1
ATOM 1489 C C . ASN A 1 189 ? 10.419 -16.454 -8.518 1.00 85.69 189 ASN A C 1
ATOM 1491 O O . ASN A 1 189 ? 9.435 -16.711 -9.230 1.00 85.69 189 ASN A O 1
ATOM 1495 N N . GLY A 1 190 ? 11.660 -16.383 -8.999 1.00 86.44 190 GLY A N 1
ATOM 1496 C CA . GLY A 1 190 ? 12.061 -16.581 -10.389 1.00 86.44 190 GLY A CA 1
ATOM 1497 C C . GLY A 1 190 ? 12.174 -15.282 -11.188 1.00 86.44 190 GLY A C 1
ATOM 1498 O O . GLY A 1 190 ? 12.214 -14.183 -10.635 1.00 86.44 190 GLY A O 1
ATOM 1499 N N . TYR A 1 191 ? 12.251 -15.422 -12.512 1.00 86.44 191 TYR A N 1
ATOM 1500 C CA . TYR A 1 191 ? 12.328 -14.298 -13.443 1.00 86.44 191 TYR A CA 1
ATOM 1501 C C . TYR A 1 191 ? 10.956 -13.648 -13.632 1.00 86.44 191 TYR A C 1
ATOM 1503 O O . TYR A 1 191 ? 9.978 -14.333 -13.940 1.00 86.44 191 TYR A O 1
ATOM 1511 N N . ARG A 1 192 ? 10.874 -12.329 -13.451 1.00 86.88 192 ARG A N 1
ATOM 1512 C CA . ARG A 1 192 ? 9.626 -11.559 -13.495 1.00 86.88 192 ARG A CA 1
ATOM 1513 C C . ARG A 1 192 ? 9.806 -10.253 -14.252 1.00 86.88 192 ARG A C 1
ATOM 1515 O O . ARG A 1 192 ? 10.858 -9.624 -14.188 1.00 86.88 192 ARG A O 1
ATOM 1522 N N . HIS A 1 193 ? 8.731 -9.830 -14.910 1.00 87.94 193 HIS A N 1
ATOM 1523 C CA . HIS A 1 193 ? 8.584 -8.465 -15.396 1.00 87.94 193 HIS A CA 1
ATOM 1524 C C . HIS A 1 193 ? 7.824 -7.637 -14.361 1.00 87.94 193 HIS A C 1
ATOM 1526 O O . HIS A 1 193 ? 6.723 -8.007 -13.954 1.00 87.94 193 HIS A O 1
ATOM 1532 N N . VAL A 1 194 ? 8.411 -6.518 -13.953 1.00 88.56 194 VAL A N 1
ATOM 1533 C CA . VAL A 1 194 ? 7.810 -5.541 -13.046 1.00 88.56 194 VAL A CA 1
ATOM 1534 C C . VAL A 1 194 ? 7.381 -4.330 -13.876 1.00 88.56 194 VAL A C 1
ATOM 1536 O O . VAL A 1 194 ? 8.257 -3.645 -14.405 1.00 88.56 194 VAL A O 1
ATOM 1539 N N . PRO A 1 195 ? 6.075 -4.060 -14.040 1.00 91.56 195 PRO A N 1
ATOM 1540 C CA . PRO A 1 195 ? 5.613 -2.895 -14.788 1.00 91.56 195 PRO A CA 1
ATOM 1541 C C . PRO A 1 195 ? 5.929 -1.609 -14.019 1.00 91.56 195 PRO A C 1
ATOM 1543 O O . PRO A 1 195 ? 5.744 -1.556 -12.806 1.00 91.56 195 PRO A O 1
ATOM 1546 N N . LEU A 1 196 ? 6.380 -0.566 -14.714 1.00 88.75 196 LEU A N 1
ATOM 1547 C CA . LEU A 1 196 ? 6.635 0.734 -14.092 1.00 88.75 196 LEU A CA 1
ATOM 1548 C C . LEU A 1 196 ? 5.384 1.615 -14.123 1.00 88.75 196 LEU A C 1
ATOM 1550 O O . LEU A 1 196 ? 4.656 1.663 -15.117 1.00 88.75 196 LEU A O 1
ATOM 1554 N N . LEU A 1 197 ? 5.154 2.334 -13.026 1.00 90.38 197 LEU A N 1
ATOM 1555 C CA . LEU A 1 197 ? 4.069 3.295 -12.868 1.00 90.38 197 LEU A CA 1
ATOM 1556 C C . LEU A 1 197 ? 4.607 4.727 -12.876 1.00 90.38 197 LEU A C 1
ATOM 1558 O O . LEU A 1 197 ? 5.726 4.990 -12.436 1.00 90.38 197 LEU A O 1
ATOM 1562 N N . THR A 1 198 ? 3.787 5.668 -13.337 1.00 90.06 198 THR A N 1
ATOM 1563 C CA . THR A 1 198 ? 4.071 7.105 -13.253 1.00 90.06 198 THR A CA 1
ATOM 1564 C C . THR A 1 198 ? 4.024 7.600 -11.801 1.00 90.06 198 THR A C 1
ATOM 1566 O O . THR A 1 198 ? 3.536 6.912 -10.905 1.00 90.06 198 THR A O 1
ATOM 1569 N N . LYS A 1 199 ? 4.405 8.868 -11.574 1.00 86.25 199 LYS A N 1
ATOM 1570 C CA . LYS A 1 199 ? 4.202 9.586 -10.293 1.00 86.25 199 LYS A CA 1
ATOM 1571 C C . LYS A 1 199 ? 2.751 9.535 -9.774 1.00 86.25 199 LYS A C 1
ATOM 1573 O O . LYS A 1 199 ? 2.519 9.793 -8.601 1.00 86.25 199 LYS A O 1
ATOM 1578 N N . ARG A 1 200 ? 1.764 9.279 -10.639 1.00 86.12 200 ARG A N 1
ATOM 1579 C CA . ARG A 1 200 ? 0.336 9.232 -10.277 1.00 86.12 200 ARG A CA 1
ATOM 1580 C C . ARG A 1 200 ? -0.172 7.810 -10.011 1.00 86.12 200 ARG A C 1
ATOM 1582 O O . ARG A 1 200 ? -1.294 7.661 -9.535 1.00 86.12 200 ARG A O 1
ATOM 1589 N N . GLY A 1 201 ? 0.644 6.790 -10.283 1.00 85.94 201 GLY A N 1
ATOM 1590 C CA . GLY A 1 201 ? 0.257 5.380 -10.198 1.00 85.94 201 GLY A CA 1
ATOM 1591 C C . GLY A 1 201 ? -0.303 4.802 -11.504 1.00 85.94 201 GLY A C 1
ATOM 1592 O O . GLY A 1 201 ? -0.770 3.667 -11.509 1.00 85.94 201 GLY A O 1
ATOM 1593 N N . ASP A 1 202 ? -0.251 5.547 -12.613 1.00 90.50 202 ASP A N 1
ATOM 1594 C CA . ASP A 1 202 ? -0.705 5.057 -13.921 1.00 90.50 202 ASP A CA 1
ATOM 1595 C C . ASP A 1 202 ? 0.345 4.143 -14.561 1.00 90.50 202 ASP A C 1
ATOM 1597 O O . ASP A 1 202 ? 1.539 4.432 -14.490 1.00 90.50 202 ASP A O 1
ATOM 1601 N N . VAL A 1 203 ? -0.079 3.072 -15.237 1.00 91.38 203 VAL A N 1
ATOM 1602 C CA . VAL A 1 203 ? 0.838 2.147 -15.923 1.00 91.38 203 VAL A CA 1
ATOM 1603 C C . VAL A 1 203 ? 1.519 2.834 -17.105 1.00 91.38 203 VAL A C 1
ATOM 1605 O O . VAL A 1 203 ? 0.855 3.359 -18.002 1.00 91.38 203 VAL A O 1
ATOM 1608 N N . ILE A 1 204 ? 2.851 2.776 -17.151 1.00 90.94 204 ILE A N 1
ATOM 1609 C CA . ILE A 1 204 ? 3.630 3.239 -18.298 1.00 90.94 204 ILE A CA 1
ATOM 1610 C C . ILE A 1 204 ? 3.682 2.108 -19.327 1.00 90.94 204 ILE A C 1
ATOM 1612 O O . ILE A 1 204 ? 4.272 1.052 -19.100 1.00 90.94 204 ILE A O 1
ATOM 1616 N N . SER A 1 205 ? 3.049 2.325 -20.480 1.00 89.50 205 SER A N 1
ATOM 1617 C CA . SER A 1 205 ? 3.001 1.324 -21.552 1.00 89.50 205 SER A CA 1
ATOM 1618 C C . SER A 1 205 ? 4.411 0.945 -22.012 1.00 89.50 205 SER A C 1
ATOM 1620 O O . SER A 1 205 ? 5.222 1.816 -22.317 1.00 89.50 205 SER A O 1
ATOM 1622 N N . SER A 1 206 ? 4.689 -0.360 -22.070 1.00 86.50 206 SER A N 1
ATOM 1623 C C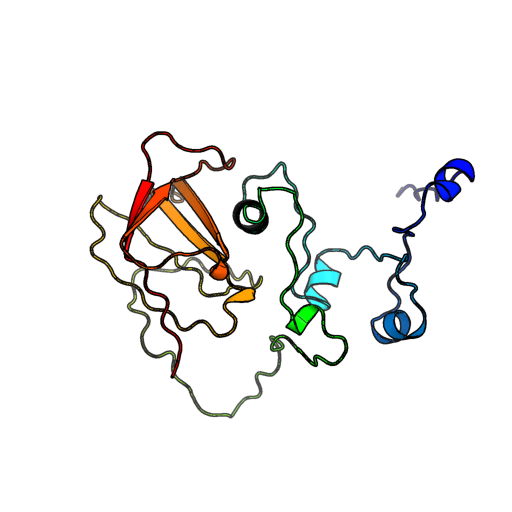A . SER A 1 206 ? 5.975 -0.942 -22.492 1.00 86.50 206 SER A CA 1
ATOM 1624 C C . SER A 1 206 ? 7.187 -0.642 -21.597 1.00 86.50 206 SER A C 1
ATOM 1626 O O . SER A 1 206 ? 8.291 -1.062 -21.940 1.00 86.50 206 SER A O 1
ATOM 1628 N N . ALA A 1 207 ? 7.013 0.022 -20.450 1.00 86.56 207 ALA A N 1
ATOM 1629 C CA . ALA A 1 207 ? 8.089 0.230 -19.486 1.00 86.56 207 ALA A CA 1
ATOM 1630 C C . ALA A 1 207 ? 8.002 -0.800 -18.354 1.00 86.56 207 ALA A C 1
ATOM 1632 O O . ALA A 1 207 ? 6.999 -0.902 -17.644 1.00 86.56 207 ALA A O 1
ATOM 1633 N N . GLY A 1 208 ? 9.074 -1.564 -18.169 1.00 84.88 208 GLY A N 1
ATOM 1634 C CA . GLY A 1 208 ? 9.156 -2.548 -17.102 1.00 84.88 208 GLY A CA 1
ATOM 1635 C C . GLY A 1 208 ? 10.585 -2.986 -16.827 1.00 84.88 208 GLY A C 1
ATOM 1636 O O . GLY A 1 208 ? 11.449 -2.907 -17.698 1.00 84.88 208 GLY A O 1
ATOM 1637 N N . LEU A 1 209 ? 10.819 -3.459 -15.609 1.00 86.69 209 LEU A N 1
ATOM 1638 C CA . LEU A 1 209 ? 12.080 -4.065 -15.199 1.00 86.69 209 LEU A CA 1
ATOM 1639 C C . LEU A 1 209 ? 11.992 -5.578 -15.364 1.00 86.69 209 LEU A C 1
ATOM 1641 O O . LEU A 1 209 ? 10.972 -6.181 -15.033 1.00 86.69 209 LEU A O 1
ATOM 1645 N N . PHE A 1 210 ? 13.062 -6.197 -15.848 1.00 85.31 210 PHE A N 1
ATOM 1646 C CA . PHE A 1 210 ? 13.210 -7.646 -15.820 1.00 85.31 210 PHE A CA 1
ATOM 1647 C C . PHE A 1 210 ? 14.125 -8.020 -14.658 1.00 85.31 210 PHE A C 1
ATOM 1649 O O . PHE A 1 210 ? 15.279 -7.601 -14.620 1.00 85.31 210 PHE A O 1
ATOM 1656 N N . VAL A 1 211 ? 13.598 -8.768 -13.693 1.00 83.81 211 VAL A N 1
ATOM 1657 C CA . VAL A 1 211 ? 14.279 -9.068 -12.428 1.00 83.81 211 VAL A CA 1
ATOM 1658 C C . VAL A 1 211 ? 14.240 -10.561 -12.134 1.00 83.81 211 VAL A C 1
ATOM 1660 O O . VAL A 1 211 ? 13.286 -11.245 -12.499 1.00 83.81 211 VAL A O 1
ATOM 1663 N N . HIS A 1 212 ? 15.260 -11.068 -11.445 1.00 83.00 212 HIS A N 1
ATOM 1664 C CA . HIS A 1 212 ? 15.252 -12.406 -10.863 1.00 83.00 212 HIS A CA 1
ATOM 1665 C C . HIS A 1 212 ? 15.115 -12.293 -9.347 1.00 83.00 212 HIS A C 1
ATOM 1667 O O . HIS A 1 212 ? 15.937 -11.655 -8.692 1.00 83.00 212 HIS A O 1
ATOM 1673 N N . LEU A 1 213 ? 14.061 -12.887 -8.797 1.00 81.81 213 LEU A N 1
ATOM 1674 C CA . LEU A 1 213 ? 13.683 -12.733 -7.397 1.00 81.81 213 LEU A CA 1
ATOM 1675 C C . LEU A 1 213 ? 13.805 -14.072 -6.679 1.00 81.81 213 LEU A C 1
ATOM 1677 O O . LEU A 1 213 ? 13.313 -15.091 -7.162 1.00 81.81 213 LEU A O 1
ATOM 1681 N N . MET A 1 214 ? 14.442 -14.071 -5.513 1.00 83.00 214 MET A N 1
ATOM 1682 C CA . MET A 1 214 ? 14.569 -15.254 -4.666 1.00 83.00 214 MET A CA 1
ATOM 1683 C C . MET A 1 214 ? 14.331 -14.858 -3.214 1.00 83.00 214 MET A C 1
ATOM 1685 O O . MET A 1 214 ? 15.179 -14.221 -2.595 1.00 83.00 214 MET A O 1
ATOM 1689 N N . LEU A 1 215 ? 13.174 -15.237 -2.681 1.00 82.12 215 LEU A N 1
ATOM 1690 C CA . LEU A 1 215 ? 12.942 -15.277 -1.246 1.00 82.12 215 LEU A CA 1
ATOM 1691 C C . LEU A 1 215 ? 13.432 -16.630 -0.735 1.00 82.12 215 LEU A C 1
ATOM 1693 O O . LEU A 1 215 ? 13.015 -17.672 -1.248 1.00 82.12 215 LEU A O 1
ATOM 1697 N N . LEU A 1 216 ? 14.337 -16.582 0.237 1.00 79.56 216 LEU A N 1
ATOM 1698 C CA . LEU A 1 216 ? 14.899 -17.737 0.924 1.00 79.56 216 LEU A CA 1
ATOM 1699 C C . LEU A 1 216 ? 14.512 -17.639 2.397 1.00 79.56 216 LEU A C 1
ATOM 1701 O O . LEU A 1 216 ? 14.662 -16.572 2.997 1.00 79.56 216 LEU A O 1
ATOM 1705 N N . ASP A 1 217 ? 14.043 -18.743 2.964 1.00 76.62 217 ASP A N 1
ATOM 1706 C CA . ASP A 1 217 ? 13.795 -18.829 4.398 1.00 76.62 217 ASP A CA 1
ATOM 1707 C C . ASP A 1 217 ? 15.136 -18.909 5.139 1.00 76.62 217 ASP A C 1
ATOM 1709 O O . ASP A 1 217 ? 16.058 -19.610 4.709 1.00 76.62 217 ASP A O 1
ATOM 1713 N N . ALA A 1 218 ? 15.262 -18.176 6.247 1.00 63.06 218 ALA A N 1
ATOM 1714 C CA . ALA A 1 218 ? 16.400 -18.330 7.144 1.00 63.06 218 ALA A CA 1
ATOM 1715 C C . ALA A 1 218 ? 16.277 -19.687 7.858 1.00 63.06 218 ALA A C 1
ATOM 1717 O O . ALA A 1 218 ? 15.274 -19.930 8.531 1.00 63.06 218 ALA A O 1
ATOM 1718 N N . GLN A 1 219 ? 17.262 -20.569 7.658 1.00 41.59 219 GLN A N 1
ATOM 1719 C CA . GLN A 1 219 ? 17.384 -21.844 8.377 1.00 41.59 219 GLN A CA 1
ATOM 1720 C C . GLN A 1 219 ? 17.860 -21.646 9.814 1.00 41.59 219 GLN A C 1
ATOM 1722 O O . GLN A 1 219 ? 18.705 -20.748 10.035 1.00 41.59 219 GLN A O 1
#